Protein AF-A0AAV7U064-F1 (afdb_monomer_lite)

Structure (mmCIF, N/CA/C/O backbone):
data_AF-A0AAV7U064-F1
#
_entry.id   AF-A0AAV7U064-F1
#
loop_
_atom_site.group_PDB
_atom_site.id
_atom_site.type_symbol
_atom_site.label_atom_id
_atom_site.label_alt_id
_atom_site.label_comp_id
_atom_site.label_asym_id
_atom_site.label_entity_id
_atom_site.label_seq_id
_atom_site.pdbx_PDB_ins_code
_atom_site.Cartn_x
_atom_site.Cartn_y
_atom_site.Cartn_z
_atom_site.occupancy
_atom_site.B_iso_or_equiv
_atom_site.auth_seq_id
_atom_site.auth_comp_id
_atom_site.auth_asym_id
_atom_site.auth_atom_id
_atom_site.pdbx_PDB_model_num
ATOM 1 N N . MET A 1 1 ? -5.510 -13.748 -14.766 1.00 49.94 1 MET A N 1
ATOM 2 C CA . MET A 1 1 ? -5.966 -13.335 -16.112 1.00 49.94 1 MET A CA 1
ATOM 3 C C . MET A 1 1 ? -4.791 -12.670 -16.807 1.00 49.94 1 MET A C 1
ATOM 5 O O . MET A 1 1 ? -4.596 -11.471 -16.684 1.00 49.94 1 MET A O 1
ATOM 9 N N . GLU A 1 2 ? -3.959 -13.483 -17.447 1.00 45.84 2 GLU A N 1
ATOM 10 C CA . GLU A 1 2 ? -2.753 -13.054 -18.155 1.00 45.84 2 GLU A CA 1
ATOM 11 C C . GLU A 1 2 ? -3.123 -12.723 -19.604 1.00 45.84 2 GLU A C 1
ATOM 13 O O . GLU A 1 2 ? -3.710 -13.554 -20.299 1.00 45.84 2 GLU A O 1
ATOM 18 N N . ARG A 1 3 ? -2.807 -11.512 -20.074 1.00 52.34 3 ARG A N 1
ATOM 19 C CA . ARG A 1 3 ? -2.877 -11.176 -21.502 1.00 52.34 3 ARG A CA 1
ATOM 20 C C . ARG A 1 3 ? -1.472 -11.050 -22.063 1.00 52.34 3 ARG A C 1
ATOM 22 O O . ARG A 1 3 ? -0.839 -10.004 -22.019 1.00 52.34 3 ARG A O 1
ATOM 29 N N . SER A 1 4 ? -1.033 -12.184 -22.596 1.00 51.31 4 SER A N 1
ATOM 30 C CA . SER A 1 4 ? -0.002 -12.322 -23.614 1.00 51.31 4 SER A CA 1
ATOM 31 C C . SER A 1 4 ? -0.372 -11.481 -24.842 1.00 51.31 4 SER A C 1
ATOM 33 O O . SER A 1 4 ? -1.423 -11.706 -25.443 1.00 51.31 4 SER A O 1
ATOM 35 N N . HIS A 1 5 ? 0.487 -10.539 -25.236 1.00 56.69 5 HIS A N 1
ATOM 36 C CA . HIS A 1 5 ? 0.428 -9.931 -26.563 1.00 56.69 5 HIS A CA 1
ATOM 37 C C . HIS A 1 5 ? 1.688 -10.288 -27.347 1.00 56.69 5 HIS A C 1
ATOM 39 O O . HIS A 1 5 ? 2.813 -9.946 -26.990 1.00 56.69 5 HIS A O 1
ATOM 45 N N . ARG A 1 6 ? 1.439 -11.073 -28.398 1.00 49.59 6 ARG A N 1
ATOM 46 C CA . ARG A 1 6 ? 2.388 -11.597 -29.373 1.00 49.59 6 ARG A CA 1
ATOM 47 C C . ARG A 1 6 ? 2.900 -10.504 -30.307 1.00 49.59 6 ARG A C 1
ATOM 49 O O . ARG A 1 6 ? 2.143 -9.650 -30.754 1.00 49.59 6 ARG A O 1
ATOM 56 N N . PHE A 1 7 ? 4.168 -10.685 -30.661 1.00 47.09 7 PHE A N 1
ATOM 57 C CA . PHE A 1 7 ? 4.832 -10.389 -31.928 1.00 47.09 7 PHE A CA 1
ATOM 58 C C . PHE A 1 7 ? 3.931 -10.119 -33.143 1.00 47.09 7 PHE A C 1
ATOM 60 O O . PHE A 1 7 ? 3.080 -10.935 -33.500 1.00 47.09 7 PHE A O 1
ATOM 67 N N . GLY A 1 8 ? 4.276 -9.054 -33.867 1.00 46.38 8 GLY A N 1
ATOM 68 C CA . GLY A 1 8 ? 3.891 -8.813 -35.254 1.00 46.38 8 GLY A CA 1
ATOM 69 C C . GLY A 1 8 ? 5.051 -8.175 -36.020 1.00 46.38 8 GLY A C 1
ATOM 70 O O . GLY A 1 8 ? 5.058 -6.972 -36.239 1.00 46.38 8 GLY A O 1
ATOM 71 N N . LEU A 1 9 ? 6.054 -8.976 -36.395 1.00 49.47 9 LEU A N 1
ATOM 72 C CA . LEU A 1 9 ? 7.073 -8.587 -37.375 1.00 49.47 9 LEU A CA 1
ATOM 73 C C . LEU A 1 9 ? 6.490 -8.795 -38.777 1.00 49.47 9 LEU A C 1
ATOM 75 O O . LEU A 1 9 ? 6.410 -9.926 -39.256 1.00 49.47 9 LEU A O 1
ATOM 79 N N . THR A 1 10 ? 6.081 -7.719 -39.445 1.00 51.56 10 THR A N 1
ATOM 80 C CA . THR A 1 10 ? 5.705 -7.759 -40.863 1.00 51.56 10 THR A CA 1
ATOM 81 C C . THR A 1 10 ? 6.917 -7.439 -41.727 1.00 51.56 10 THR A C 1
ATOM 83 O O . THR A 1 10 ? 7.379 -6.304 -41.803 1.00 51.56 10 THR A O 1
ATOM 86 N N . LYS A 1 11 ? 7.430 -8.485 -42.375 1.00 51.97 11 LYS A N 1
ATOM 87 C CA . LYS A 1 11 ? 8.475 -8.450 -43.396 1.00 51.97 11 LYS A CA 1
ATOM 88 C C . LYS A 1 11 ? 7.808 -8.141 -44.743 1.00 51.97 11 LYS A C 1
ATOM 90 O O . LYS A 1 11 ? 7.161 -9.007 -45.323 1.00 51.97 11 LYS A O 1
ATOM 95 N N . THR A 1 12 ? 7.952 -6.915 -45.227 1.00 54.72 12 THR A N 1
ATOM 96 C CA . THR A 1 12 ? 7.558 -6.471 -46.577 1.00 54.72 12 THR A CA 1
ATOM 97 C C . THR A 1 12 ? 8.745 -5.720 -47.166 1.00 54.72 12 THR A C 1
ATOM 99 O O . THR A 1 12 ? 9.327 -4.896 -46.478 1.00 54.72 12 THR A O 1
ATOM 102 N N . GLY A 1 13 ? 9.199 -5.895 -48.392 1.00 45.16 13 GLY A N 1
ATOM 103 C CA . GLY A 1 13 ? 8.852 -6.783 -49.480 1.00 45.16 13 GLY A CA 1
ATOM 104 C C . GLY A 1 13 ? 9.959 -6.577 -50.515 1.00 45.16 13 GLY A C 1
ATOM 105 O O . GLY A 1 13 ? 10.503 -5.482 -50.651 1.00 45.16 13 GLY A O 1
ATOM 106 N N . CYS A 1 14 ? 10.344 -7.648 -51.194 1.00 50.28 14 CYS A N 1
ATOM 107 C CA . CYS A 1 14 ? 11.290 -7.602 -52.295 1.00 50.28 14 CYS A CA 1
ATOM 108 C C . CYS A 1 14 ? 10.676 -6.802 -53.451 1.00 50.28 14 CYS A C 1
ATOM 110 O O . CYS A 1 14 ? 9.642 -7.204 -53.984 1.00 50.28 14 CYS A O 1
ATOM 112 N N . HIS A 1 15 ? 11.320 -5.715 -53.871 1.00 45.91 15 HIS A N 1
ATOM 113 C CA . HIS A 1 15 ? 11.077 -5.091 -55.170 1.00 45.91 15 HIS A CA 1
ATOM 114 C C . HIS A 1 15 ? 12.392 -5.039 -55.937 1.00 45.91 15 HIS A C 1
ATOM 116 O O . HIS A 1 15 ? 13.233 -4.169 -55.738 1.00 45.91 15 HIS A O 1
ATOM 122 N N . GLY A 1 16 ? 12.561 -6.053 -56.784 1.00 49.94 16 GLY A N 1
ATOM 123 C CA . GLY A 1 16 ? 13.481 -6.012 -57.903 1.00 49.94 16 GLY A CA 1
ATOM 124 C C . GLY A 1 16 ? 12.815 -5.337 -59.100 1.00 49.94 16 GLY A C 1
ATOM 125 O O . GLY A 1 16 ? 11.632 -5.546 -59.365 1.00 49.94 16 GLY A O 1
ATOM 126 N N . GLY A 1 17 ? 13.611 -4.562 -59.829 1.00 41.72 17 GLY A N 1
ATOM 127 C CA . GLY A 1 17 ? 13.316 -4.089 -61.178 1.00 41.72 17 GLY A CA 1
ATOM 128 C C . GLY A 1 17 ? 14.078 -2.798 -61.505 1.00 41.72 17 GLY A C 1
ATOM 129 O O . GLY A 1 17 ? 14.331 -2.018 -60.591 1.00 41.72 17 GLY A O 1
ATOM 130 N N . PRO A 1 18 ? 14.401 -2.497 -62.777 1.00 49.72 18 PRO A N 1
ATOM 131 C CA . PRO A 1 18 ? 14.593 -3.364 -63.940 1.00 49.72 18 PRO A CA 1
ATOM 132 C C . PRO A 1 18 ? 16.061 -3.357 -64.427 1.00 49.72 18 PRO A C 1
ATOM 134 O O . PRO A 1 18 ? 16.750 -2.339 -64.390 1.00 49.72 18 PRO A O 1
ATOM 137 N N . GLN A 1 19 ? 16.533 -4.492 -64.952 1.00 53.47 19 GLN A N 1
ATOM 138 C CA . GLN A 1 19 ? 17.760 -4.541 -65.753 1.00 53.47 19 GLN A CA 1
ATOM 139 C C . GLN A 1 19 ? 17.524 -3.787 -67.067 1.00 53.47 19 GLN A C 1
ATOM 141 O O . GLN A 1 19 ? 16.648 -4.140 -67.858 1.00 53.47 19 GLN A O 1
ATOM 146 N N . LYS A 1 20 ? 18.290 -2.718 -67.277 1.00 48.50 20 LYS A N 1
ATOM 147 C CA . LYS A 1 20 ? 18.272 -1.917 -68.498 1.00 48.50 20 LYS A CA 1
ATOM 148 C C . LYS A 1 20 ? 19.047 -2.684 -69.574 1.00 48.50 20 LYS A C 1
ATOM 150 O O . LYS A 1 20 ? 20.246 -2.895 -69.432 1.00 48.50 20 LYS A O 1
ATOM 155 N N . ALA A 1 21 ? 18.342 -3.138 -70.605 1.00 53.75 21 ALA A N 1
ATOM 156 C CA . ALA A 1 21 ? 18.918 -3.837 -71.747 1.00 53.75 21 ALA A CA 1
ATOM 157 C C . ALA A 1 21 ? 19.899 -2.930 -72.511 1.00 53.75 21 ALA A C 1
ATOM 159 O O . ALA A 1 21 ? 19.546 -1.812 -72.898 1.00 53.75 21 ALA A O 1
ATOM 160 N N . GLU A 1 22 ? 21.117 -3.425 -72.730 1.00 51.62 22 GLU A N 1
ATOM 161 C CA . GLU A 1 22 ? 22.106 -2.823 -73.624 1.00 51.62 22 GLU A CA 1
ATOM 162 C C . GLU A 1 22 ? 21.655 -2.948 -75.092 1.00 51.62 22 GLU A C 1
ATOM 164 O O . GLU A 1 22 ? 21.193 -4.014 -75.510 1.00 51.62 22 GLU A O 1
ATOM 169 N N . PRO A 1 23 ? 21.778 -1.887 -75.909 1.00 65.69 23 PRO A N 1
ATOM 170 C CA . PRO A 1 23 ? 21.527 -1.973 -77.340 1.00 65.69 23 PRO A CA 1
ATOM 171 C C . PRO A 1 23 ? 22.700 -2.655 -78.076 1.00 65.69 23 PRO A C 1
ATOM 173 O O . PRO A 1 23 ? 23.859 -2.460 -77.709 1.00 65.69 23 PRO A O 1
ATOM 176 N N . PRO A 1 24 ? 22.438 -3.398 -79.168 1.00 56.66 24 PRO A N 1
ATOM 177 C CA . PRO A 1 24 ? 23.485 -4.001 -79.982 1.00 56.66 24 PRO A CA 1
ATOM 178 C C . PRO A 1 24 ? 24.224 -2.917 -80.776 1.00 56.66 24 PRO A C 1
ATOM 180 O O . PRO A 1 24 ? 23.651 -2.265 -81.655 1.00 56.66 24 PRO A O 1
ATOM 183 N N . ILE A 1 25 ? 25.511 -2.727 -80.485 1.00 53.12 25 ILE A N 1
ATOM 184 C CA . ILE A 1 25 ? 26.373 -1.820 -81.245 1.00 53.12 25 ILE A CA 1
ATOM 185 C C . ILE A 1 25 ? 26.692 -2.484 -82.588 1.00 53.12 25 ILE A C 1
ATOM 187 O O . ILE A 1 25 ? 27.464 -3.437 -82.681 1.00 53.12 25 ILE A O 1
ATOM 191 N N . LYS A 1 26 ? 26.041 -1.975 -83.638 1.00 49.78 26 LYS A N 1
ATOM 192 C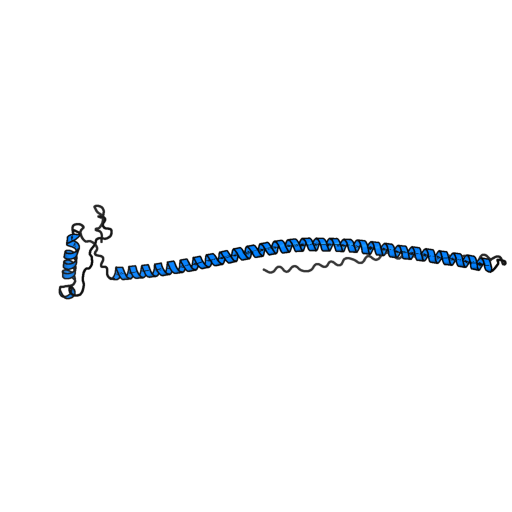 CA . LYS A 1 26 ? 26.310 -2.304 -85.040 1.00 49.78 26 LYS A CA 1
ATOM 193 C C . LYS A 1 26 ? 27.761 -1.974 -85.395 1.00 49.78 26 LYS A C 1
ATOM 195 O O . LYS A 1 26 ? 28.283 -0.932 -85.002 1.00 49.78 26 LYS A O 1
ATOM 200 N N . GLY A 1 27 ? 28.366 -2.872 -86.172 1.00 52.84 27 GLY A N 1
ATOM 201 C CA . GLY A 1 27 ? 29.723 -2.764 -86.691 1.00 52.84 27 GLY A CA 1
ATOM 202 C C . GLY A 1 27 ? 29.994 -1.417 -87.355 1.00 52.84 27 GLY A C 1
ATOM 203 O O . GLY A 1 27 ? 29.218 -0.942 -88.184 1.00 52.84 27 GLY A O 1
ATOM 204 N N . ARG A 1 28 ? 31.109 -0.810 -86.953 1.00 46.12 28 ARG A N 1
ATOM 205 C CA . ARG A 1 28 ? 31.646 0.416 -87.528 1.00 46.12 28 ARG A CA 1
ATOM 206 C C . ARG A 1 28 ? 32.675 0.009 -88.573 1.00 46.12 28 ARG A C 1
ATOM 208 O O . ARG A 1 28 ? 33.671 -0.632 -88.252 1.00 46.12 28 ARG A O 1
ATOM 215 N N . GLU A 1 29 ? 32.374 0.336 -89.818 1.00 43.66 29 GLU A N 1
ATOM 216 C CA . GLU A 1 29 ? 33.236 0.109 -90.970 1.00 43.66 29 GLU A CA 1
ATOM 217 C C . GLU A 1 29 ? 34.584 0.820 -90.777 1.00 43.66 29 GLU A C 1
ATOM 219 O O . GLU A 1 29 ? 34.650 1.971 -90.334 1.00 43.66 29 GLU A O 1
ATOM 224 N N . HIS A 1 30 ? 35.667 0.106 -91.088 1.00 44.50 30 HIS A N 1
ATOM 225 C CA . HIS A 1 30 ? 37.029 0.622 -91.080 1.00 44.50 30 HIS A CA 1
ATOM 226 C C . HIS A 1 30 ? 37.203 1.639 -92.215 1.00 44.50 30 HIS A C 1
ATOM 228 O O . HIS A 1 30 ? 37.426 1.270 -93.366 1.00 44.50 30 HIS A O 1
ATOM 234 N N . ALA A 1 31 ? 37.124 2.927 -91.884 1.00 45.69 31 ALA A N 1
ATOM 235 C CA . ALA A 1 31 ? 37.659 3.985 -92.730 1.00 45.69 31 ALA A CA 1
ATOM 236 C C . ALA A 1 31 ? 39.191 3.991 -92.600 1.00 45.69 31 ALA A C 1
ATOM 238 O O . ALA A 1 31 ? 39.731 4.062 -91.494 1.00 45.69 31 ALA A O 1
ATOM 239 N N . ALA A 1 32 ? 39.873 3.873 -93.738 1.00 48.69 32 ALA A N 1
ATOM 240 C CA . ALA A 1 32 ? 41.324 3.897 -93.849 1.00 48.69 32 ALA A CA 1
ATOM 241 C C . ALA A 1 32 ? 41.913 5.189 -93.254 1.00 48.69 32 ALA A C 1
ATOM 243 O O . ALA A 1 32 ? 41.483 6.295 -93.587 1.00 48.69 32 ALA A O 1
ATOM 244 N N . LEU A 1 33 ? 42.900 5.024 -92.370 1.00 46.25 33 LEU A N 1
ATOM 245 C CA . LEU A 1 33 ? 43.703 6.105 -91.806 1.00 46.25 33 LEU A CA 1
ATOM 246 C C . LEU A 1 33 ? 44.693 6.635 -92.860 1.00 46.25 33 LEU A C 1
ATOM 248 O O . LEU A 1 33 ? 45.343 5.826 -93.523 1.00 46.25 33 LEU A O 1
ATOM 252 N N . PRO A 1 34 ? 44.863 7.961 -92.992 1.00 48.66 34 PRO A N 1
ATOM 253 C CA . PRO A 1 34 ? 45.949 8.530 -93.775 1.00 48.66 34 PRO A CA 1
ATOM 254 C C . PRO A 1 34 ? 47.284 8.303 -93.051 1.00 48.66 34 PRO A C 1
ATOM 256 O O . PRO A 1 34 ? 47.472 8.718 -91.906 1.00 48.66 34 PRO A O 1
ATOM 259 N N . GLU A 1 35 ? 48.211 7.626 -93.725 1.00 53.00 35 GLU A N 1
ATOM 260 C CA . GLU A 1 35 ? 49.599 7.484 -93.292 1.00 53.00 35 GLU A CA 1
ATOM 261 C C . GLU A 1 35 ? 50.286 8.856 -93.311 1.00 53.00 35 GLU A C 1
ATOM 263 O O . GLU A 1 35 ? 50.366 9.504 -94.355 1.00 53.00 35 GLU A O 1
ATOM 268 N N . GLY A 1 36 ? 50.784 9.300 -92.152 1.00 57.78 36 GLY A N 1
ATOM 269 C CA . GLY A 1 36 ? 51.661 10.472 -92.069 1.00 57.78 36 GLY A CA 1
ATOM 270 C C . GLY A 1 36 ? 51.385 11.459 -90.936 1.00 57.78 36 GLY A C 1
ATOM 271 O O . GLY A 1 36 ? 51.512 12.660 -91.160 1.00 57.78 36 GLY A O 1
ATOM 272 N N . LEU A 1 37 ? 51.031 11.001 -89.729 1.00 52.88 37 LEU A N 1
ATOM 273 C CA . LEU A 1 37 ? 51.009 11.872 -88.547 1.00 52.88 37 LEU A CA 1
ATOM 274 C C . LEU A 1 37 ? 52.093 11.482 -87.538 1.00 52.88 37 LEU A C 1
ATOM 276 O O . LEU A 1 37 ? 52.240 10.328 -87.141 1.00 52.88 37 LEU A O 1
ATOM 280 N N . ASP A 1 38 ? 52.853 12.506 -87.168 1.00 58.84 38 ASP A N 1
ATOM 281 C CA . ASP A 1 38 ? 53.996 12.531 -86.264 1.00 58.84 38 ASP A CA 1
ATOM 282 C C . ASP A 1 38 ? 53.671 11.836 -84.924 1.00 58.84 38 ASP A C 1
ATOM 284 O O . ASP A 1 38 ? 52.761 12.247 -84.198 1.00 58.84 38 ASP A O 1
ATOM 288 N N . GLN A 1 39 ? 54.404 10.769 -84.579 1.00 56.53 39 GLN A N 1
ATOM 289 C CA . GLN A 1 39 ? 54.154 9.904 -83.406 1.00 56.53 39 GLN A CA 1
ATOM 290 C C . GLN A 1 39 ? 54.127 10.678 -82.072 1.00 56.53 39 GLN A C 1
ATOM 292 O O . GLN A 1 39 ? 53.541 10.225 -81.087 1.00 56.53 39 GLN A O 1
ATOM 297 N N . ARG A 1 40 ? 54.705 11.884 -82.046 1.00 55.41 40 ARG A N 1
ATOM 298 C CA . ARG A 1 40 ? 54.666 12.817 -80.913 1.00 55.41 40 ARG A CA 1
ATOM 299 C C . ARG A 1 40 ? 53.283 13.427 -80.652 1.00 55.41 40 ARG A C 1
ATOM 301 O O . ARG A 1 40 ? 52.931 13.625 -79.493 1.00 55.41 40 ARG A O 1
ATOM 308 N N . ALA A 1 41 ? 52.495 13.700 -81.692 1.00 57.81 41 ALA A N 1
ATOM 309 C CA . ALA A 1 41 ? 51.157 14.284 -81.553 1.00 57.81 41 ALA A CA 1
ATOM 310 C C . ALA A 1 41 ? 50.139 13.267 -81.006 1.00 57.81 41 ALA A C 1
ATOM 312 O O . ALA A 1 41 ? 49.262 13.622 -80.222 1.00 57.81 41 ALA A O 1
ATOM 313 N N . VAL A 1 42 ? 50.301 11.986 -81.354 1.00 59.53 42 VAL A N 1
ATOM 314 C CA . VAL A 1 42 ? 49.463 10.885 -80.846 1.00 59.53 42 VAL A CA 1
ATOM 315 C C . VAL A 1 42 ? 49.714 10.635 -79.355 1.00 59.53 42 VAL A C 1
ATOM 317 O O . VAL A 1 42 ? 48.766 10.416 -78.607 1.00 59.53 42 VAL A O 1
ATOM 320 N N . ALA A 1 43 ? 50.968 10.729 -78.899 1.00 61.00 43 ALA A N 1
ATOM 321 C CA . ALA A 1 43 ? 51.310 10.589 -77.482 1.00 61.00 43 ALA A CA 1
ATOM 322 C C . ALA A 1 43 ? 50.766 11.745 -76.617 1.00 61.00 43 ALA A C 1
ATOM 324 O O . ALA A 1 43 ? 50.303 11.501 -75.505 1.00 61.00 43 ALA A O 1
ATOM 325 N N . LEU A 1 44 ? 50.775 12.982 -77.132 1.00 60.47 44 LEU A N 1
ATOM 326 C CA . LEU A 1 44 ? 50.177 14.148 -76.463 1.00 60.47 44 LEU A CA 1
ATOM 327 C C . LEU A 1 44 ? 48.650 14.021 -76.346 1.00 60.47 44 LEU A C 1
ATOM 329 O O . LEU A 1 44 ? 48.115 14.151 -75.250 1.00 60.47 44 LEU A O 1
ATOM 333 N N . LEU A 1 45 ? 47.961 13.663 -77.436 1.00 61.03 45 LEU A N 1
ATOM 334 C CA . LEU A 1 45 ? 46.508 13.450 -77.421 1.00 61.03 45 LEU A CA 1
ATOM 335 C C . LEU A 1 45 ? 46.090 12.273 -76.522 1.00 61.03 45 LEU A C 1
ATOM 337 O O . LEU A 1 45 ? 45.077 12.357 -75.835 1.00 61.03 45 LEU A O 1
ATOM 341 N N . ALA A 1 46 ? 46.876 11.191 -76.475 1.00 63.06 46 ALA A N 1
ATOM 342 C CA . ALA A 1 46 ? 46.628 10.074 -75.561 1.00 63.06 46 ALA A CA 1
ATOM 343 C C . ALA A 1 46 ? 46.813 10.469 -74.082 1.00 63.06 46 ALA A C 1
ATOM 345 O O . ALA A 1 46 ? 46.057 10.004 -73.229 1.00 63.06 46 ALA A O 1
ATOM 346 N N . GLY A 1 47 ? 47.778 11.348 -73.782 1.00 64.94 47 GLY A N 1
ATOM 347 C CA . GLY A 1 47 ? 47.969 11.932 -72.452 1.00 64.94 47 GLY A CA 1
ATOM 348 C C . GLY A 1 47 ? 46.782 12.794 -72.012 1.00 64.94 47 GLY A C 1
ATOM 349 O O . GLY A 1 47 ? 46.265 12.599 -70.914 1.00 64.94 47 GLY A O 1
ATOM 350 N N . ASP A 1 48 ? 46.284 13.669 -72.888 1.00 66.12 48 ASP A N 1
ATOM 351 C CA . ASP A 1 48 ? 45.123 14.528 -72.606 1.00 66.12 48 ASP A CA 1
ATOM 352 C C . ASP A 1 48 ? 43.822 13.715 -72.433 1.00 66.12 48 ASP A C 1
ATOM 354 O O . ASP A 1 48 ? 42.990 14.011 -71.567 1.00 66.12 48 ASP A O 1
ATOM 358 N N . CYS A 1 49 ? 43.656 12.628 -73.196 1.00 67.38 49 CYS A N 1
ATOM 359 C CA . CYS A 1 49 ? 42.553 11.680 -73.011 1.00 67.38 49 CYS A CA 1
ATOM 360 C C . CYS A 1 49 ? 42.634 10.916 -71.676 1.00 67.38 49 CYS A C 1
ATOM 362 O O . CYS A 1 49 ? 41.605 10.664 -71.052 1.00 67.38 49 CYS A O 1
ATOM 364 N N . ALA A 1 50 ? 43.834 10.561 -71.205 1.00 71.12 50 ALA A N 1
ATOM 365 C CA . ALA A 1 50 ? 44.003 9.893 -69.913 1.00 71.12 50 ALA A CA 1
ATOM 366 C C . ALA A 1 50 ? 43.732 10.843 -68.733 1.00 71.12 50 ALA A C 1
ATOM 368 O O . ALA A 1 50 ? 43.071 10.459 -67.771 1.00 71.12 50 ALA A O 1
ATOM 369 N N . VAL A 1 51 ? 44.185 12.098 -68.822 1.00 78.75 51 VAL A N 1
ATOM 370 C CA . VAL A 1 51 ? 43.939 13.126 -67.794 1.00 78.75 51 VAL A CA 1
ATOM 371 C C . VAL A 1 51 ? 42.444 13.434 -67.660 1.00 78.75 51 VAL A C 1
ATOM 373 O O . VAL A 1 51 ? 41.938 13.549 -66.546 1.00 78.75 51 VAL A O 1
ATOM 376 N N . THR A 1 52 ? 41.715 13.513 -68.775 1.00 80.31 52 THR A N 1
ATOM 377 C CA . THR A 1 52 ? 40.261 13.760 -68.766 1.00 80.31 52 THR A CA 1
ATOM 378 C C . THR A 1 52 ? 39.447 12.570 -68.251 1.00 80.31 52 THR A C 1
ATOM 380 O O . THR A 1 52 ? 38.450 12.782 -67.563 1.00 80.31 52 THR A O 1
ATOM 383 N N . ALA A 1 53 ? 39.874 11.331 -68.520 1.00 80.88 53 ALA A N 1
ATOM 384 C CA . ALA A 1 53 ? 39.253 10.137 -67.942 1.00 80.88 53 ALA A CA 1
ATOM 385 C C . ALA A 1 53 ? 39.429 10.084 -66.414 1.00 80.88 53 ALA A C 1
ATOM 387 O O . ALA A 1 53 ? 38.458 9.888 -65.688 1.00 80.88 53 ALA A O 1
ATOM 388 N N . VAL A 1 54 ? 40.641 10.359 -65.918 1.00 87.81 54 VAL A N 1
ATOM 389 C CA . VAL A 1 54 ? 40.921 10.413 -64.473 1.00 87.81 54 VAL A CA 1
ATOM 390 C C . VAL A 1 54 ? 40.145 11.543 -63.783 1.00 87.81 54 VAL A C 1
ATOM 392 O O . VAL A 1 54 ? 39.641 11.347 -62.681 1.00 87.81 54 VAL A O 1
ATOM 395 N N . ASP A 1 55 ? 39.999 12.711 -64.418 1.00 90.69 55 ASP A N 1
ATOM 396 C CA . ASP A 1 55 ? 39.178 13.818 -63.896 1.00 90.69 55 ASP A CA 1
ATOM 397 C C . ASP A 1 55 ? 37.686 13.443 -63.791 1.00 90.69 55 ASP A C 1
ATOM 399 O O . ASP A 1 55 ? 37.018 13.796 -62.815 1.00 90.69 55 ASP A O 1
ATOM 403 N N . LEU A 1 56 ? 37.157 12.687 -64.760 1.00 90.25 56 LEU A N 1
ATOM 404 C CA . LEU A 1 56 ? 35.776 12.201 -64.727 1.00 90.25 56 LEU A CA 1
ATOM 405 C C . LEU A 1 56 ? 35.559 11.160 -63.616 1.00 90.25 56 LEU A C 1
ATOM 407 O O . LEU A 1 56 ? 34.563 11.240 -62.890 1.00 90.25 56 LEU A O 1
ATOM 411 N N . ASP A 1 57 ? 36.497 10.229 -63.447 1.00 92.69 57 ASP A N 1
ATOM 412 C CA . ASP A 1 57 ? 36.452 9.222 -62.382 1.00 92.69 57 ASP A CA 1
ATOM 413 C C . ASP A 1 57 ? 36.563 9.876 -60.996 1.00 92.69 57 ASP A C 1
ATOM 415 O O . ASP A 1 57 ? 35.801 9.541 -60.089 1.00 92.69 57 ASP A O 1
ATOM 419 N N . LEU A 1 58 ? 37.435 10.881 -60.840 1.00 94.75 58 LEU A N 1
ATOM 420 C CA . LEU A 1 58 ? 37.549 11.670 -59.609 1.00 94.75 58 LEU A CA 1
ATOM 421 C C . LEU A 1 58 ? 36.253 12.414 -59.281 1.00 94.75 58 LEU A C 1
ATOM 423 O O . LEU A 1 58 ? 35.820 12.396 -58.131 1.00 94.75 58 LEU A O 1
ATOM 427 N N . LYS A 1 59 ? 35.608 13.046 -60.268 1.00 94.00 59 LYS A N 1
ATOM 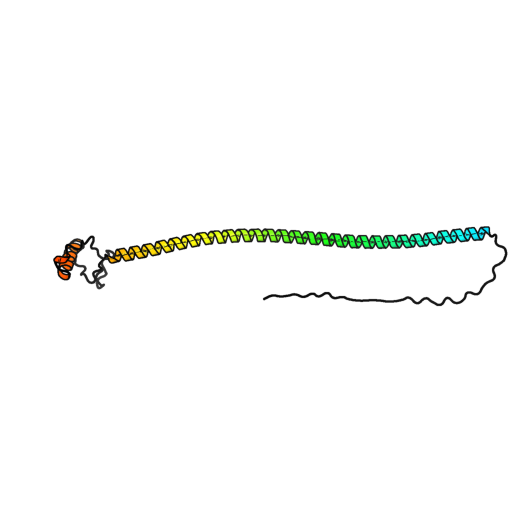428 C CA . LYS A 1 59 ? 34.309 13.715 -60.073 1.00 94.00 59 LYS A CA 1
ATOM 429 C C . LYS A 1 59 ? 33.214 12.736 -59.671 1.00 94.00 59 LYS A C 1
ATOM 431 O O . LYS A 1 59 ? 32.400 13.064 -58.810 1.00 94.00 59 LYS A O 1
ATOM 436 N N . THR A 1 60 ? 33.205 11.551 -60.274 1.00 94.88 60 THR A N 1
ATOM 437 C CA . THR A 1 60 ? 32.239 10.493 -59.954 1.00 94.88 60 THR A CA 1
ATOM 438 C C . THR A 1 60 ? 32.439 10.008 -58.522 1.00 94.88 60 THR A C 1
ATOM 440 O O . THR A 1 60 ? 31.496 10.041 -57.733 1.00 94.88 60 THR A O 1
ATOM 443 N N . LEU A 1 61 ? 33.680 9.682 -58.148 1.00 95.50 61 LEU A N 1
ATOM 444 C CA . LEU A 1 61 ? 34.032 9.267 -56.792 1.00 95.50 61 LEU A CA 1
ATOM 445 C C . LEU A 1 61 ? 33.700 10.353 -55.761 1.00 95.50 61 LEU A C 1
ATOM 447 O O . LEU A 1 61 ? 33.153 10.062 -54.701 1.00 95.50 61 LEU A O 1
ATOM 451 N N . LEU A 1 62 ? 33.989 11.619 -56.070 1.00 95.69 62 LEU A N 1
ATOM 452 C CA . LEU A 1 62 ? 33.685 12.738 -55.180 1.00 95.69 62 LEU A CA 1
ATOM 453 C C . LEU A 1 62 ? 32.170 12.919 -55.011 1.00 95.69 62 LEU A C 1
ATOM 455 O O . LEU A 1 62 ? 31.707 13.162 -53.900 1.00 95.69 62 LEU A O 1
ATOM 459 N N . GLY A 1 63 ? 31.392 12.716 -56.078 1.00 95.94 63 GLY A N 1
ATOM 460 C CA . GLY A 1 63 ? 29.931 12.679 -56.018 1.00 95.94 63 GLY A CA 1
ATOM 461 C C . GLY A 1 63 ? 29.396 11.551 -55.129 1.00 95.94 63 GLY A C 1
ATOM 462 O O . GLY A 1 63 ? 28.519 11.789 -54.300 1.00 95.94 63 GLY A O 1
ATOM 463 N N . GLU A 1 64 ? 29.945 10.341 -55.244 1.00 96.31 64 GLU A N 1
ATOM 464 C CA . GLU A 1 64 ? 29.578 9.197 -54.396 1.00 96.31 64 GLU A CA 1
ATOM 465 C C . GLU A 1 64 ? 29.918 9.431 -52.919 1.00 96.31 64 GLU A C 1
ATOM 467 O O . GLU A 1 64 ? 29.101 9.140 -52.039 1.00 96.31 64 GLU A O 1
ATOM 472 N N . VAL A 1 65 ? 31.089 10.012 -52.638 1.00 97.25 65 VAL A N 1
ATOM 473 C CA . VAL A 1 65 ? 31.493 10.398 -51.280 1.00 97.25 65 VAL A CA 1
ATOM 474 C C . VAL A 1 65 ? 30.553 11.466 -50.722 1.00 97.25 65 VAL A C 1
ATOM 476 O O . VAL A 1 65 ? 30.073 11.312 -49.602 1.00 97.25 65 VAL A O 1
ATOM 479 N N . CYS A 1 66 ? 30.223 12.510 -51.489 1.00 96.38 66 CYS A N 1
ATOM 480 C CA . CYS A 1 66 ? 29.269 13.538 -51.064 1.00 96.38 66 CYS A CA 1
ATOM 481 C C . CYS A 1 66 ? 27.881 12.955 -50.763 1.00 96.38 66 CYS A C 1
ATOM 483 O O . CYS A 1 66 ? 27.296 13.284 -49.733 1.00 96.38 66 CYS A O 1
ATOM 485 N N . ASN A 1 67 ? 27.372 12.061 -51.614 1.00 96.50 67 ASN A N 1
ATOM 486 C CA . ASN A 1 67 ? 26.086 11.400 -51.384 1.00 96.50 67 ASN A CA 1
ATOM 487 C C . ASN A 1 67 ? 26.115 10.529 -50.122 1.00 96.50 67 ASN A C 1
ATOM 489 O O . ASN A 1 67 ? 25.181 10.570 -49.324 1.00 96.50 67 ASN A O 1
ATOM 493 N N . SER A 1 68 ? 27.206 9.791 -49.911 1.00 97.06 68 SER A N 1
ATOM 494 C CA . SER A 1 68 ? 27.390 8.967 -48.713 1.00 97.06 68 SER A CA 1
ATOM 495 C C . SER A 1 68 ? 27.461 9.820 -47.445 1.00 97.06 68 SER A C 1
ATOM 497 O O . SER A 1 68 ? 26.873 9.461 -46.429 1.00 97.06 68 SER A O 1
ATOM 499 N N . LEU A 1 69 ? 28.142 10.970 -47.500 1.00 97.00 69 LEU A N 1
ATOM 500 C CA . LEU A 1 69 ? 28.202 11.915 -46.384 1.00 97.00 69 LEU A CA 1
ATOM 501 C C . LEU A 1 69 ? 26.821 12.493 -46.057 1.00 97.00 69 LEU A C 1
ATOM 503 O O . LEU A 1 69 ? 26.462 12.527 -44.887 1.00 97.00 69 LEU A O 1
ATOM 507 N N . LEU A 1 70 ? 26.027 12.870 -47.064 1.00 97.00 70 LEU A N 1
ATOM 508 C CA . LEU A 1 70 ? 24.649 13.336 -46.857 1.00 97.00 70 LEU A CA 1
ATOM 509 C C . LEU A 1 70 ? 23.756 12.252 -46.234 1.00 97.00 70 LEU A C 1
ATOM 511 O O . LEU A 1 70 ? 22.921 12.548 -45.380 1.00 97.00 70 LEU A O 1
ATOM 515 N N . GLU A 1 71 ? 23.930 10.989 -46.629 1.00 97.00 71 GLU A N 1
ATOM 516 C CA . GLU A 1 71 ? 23.194 9.875 -46.026 1.00 97.00 71 GLU A CA 1
ATOM 517 C C . GLU A 1 71 ? 23.601 9.648 -44.561 1.00 97.00 71 GLU A C 1
ATOM 519 O O . GLU A 1 71 ? 22.743 9.404 -43.710 1.00 97.00 71 GLU A O 1
ATOM 524 N N . ILE A 1 72 ? 24.899 9.739 -44.252 1.00 97.81 72 ILE A N 1
ATOM 525 C CA . ILE A 1 72 ? 25.410 9.643 -42.878 1.00 97.81 72 ILE A CA 1
ATOM 526 C C . ILE A 1 72 ? 24.865 10.787 -42.020 1.00 97.81 72 ILE A C 1
ATOM 528 O O . ILE A 1 72 ? 24.429 10.536 -40.897 1.00 97.81 72 ILE A O 1
ATOM 532 N N . ASP A 1 73 ? 24.850 12.011 -42.543 1.00 97.38 73 ASP A N 1
ATOM 533 C CA . ASP A 1 73 ? 24.342 13.200 -41.853 1.00 97.38 73 ASP A CA 1
ATOM 534 C C . ASP A 1 73 ? 22.855 13.031 -41.502 1.00 97.38 73 ASP A C 1
ATOM 536 O O . ASP A 1 73 ? 22.473 13.060 -40.334 1.00 97.38 73 ASP A O 1
ATOM 540 N N . SER A 1 74 ? 22.031 12.649 -42.486 1.00 97.31 74 SER A N 1
ATOM 541 C CA . SER A 1 74 ? 20.600 12.386 -42.278 1.00 97.31 74 SER A CA 1
ATOM 542 C C . SER A 1 74 ? 20.325 11.271 -41.257 1.00 97.31 74 SER A C 1
ATOM 544 O O . SER A 1 74 ? 19.397 11.362 -40.442 1.00 97.31 74 SER A O 1
ATOM 546 N N . LYS A 1 75 ? 21.132 10.202 -41.265 1.00 97.75 75 LYS A N 1
ATOM 547 C CA . LYS A 1 75 ? 21.038 9.138 -40.253 1.00 97.75 75 LYS A CA 1
ATOM 548 C C . LYS A 1 75 ? 21.444 9.640 -38.872 1.00 97.75 75 LYS A C 1
ATOM 550 O O . LYS A 1 75 ? 20.805 9.264 -37.893 1.00 97.75 75 LYS A O 1
ATOM 555 N N . THR A 1 76 ? 22.470 10.481 -38.794 1.00 98.00 76 THR A N 1
ATOM 556 C CA . THR A 1 76 ? 22.950 11.065 -37.538 1.00 98.00 76 THR A CA 1
ATOM 557 C C . THR A 1 76 ? 21.881 11.962 -36.923 1.00 98.00 76 THR A C 1
ATOM 559 O O . THR A 1 76 ? 21.547 11.773 -35.756 1.00 98.00 76 THR A O 1
ATOM 562 N N . ASP A 1 77 ? 21.242 12.824 -37.714 1.00 97.69 77 ASP A N 1
ATOM 563 C CA . ASP A 1 77 ? 20.109 13.643 -37.265 1.00 97.69 77 ASP A CA 1
ATOM 564 C C . ASP A 1 77 ? 18.949 12.788 -36.749 1.00 97.69 77 ASP A C 1
ATOM 566 O O . ASP A 1 77 ? 18.331 13.086 -35.725 1.00 97.69 77 ASP A O 1
ATOM 570 N N . THR A 1 78 ? 18.647 11.685 -37.436 1.00 97.81 78 THR A N 1
ATOM 571 C CA . THR A 1 78 ? 17.596 10.759 -36.997 1.00 97.81 78 THR A CA 1
ATOM 572 C C . THR A 1 78 ? 17.939 10.138 -35.641 1.00 97.81 78 THR A C 1
ATOM 574 O O . THR A 1 78 ? 17.073 10.047 -34.772 1.00 97.81 78 THR A O 1
ATOM 577 N N . ILE A 1 79 ? 19.199 9.739 -35.444 1.00 98.19 79 ILE A N 1
ATOM 578 C CA . ILE A 1 79 ? 19.682 9.178 -34.177 1.00 98.19 79 ILE A CA 1
ATOM 579 C C . ILE A 1 79 ? 19.599 10.221 -33.059 1.00 98.19 79 ILE A C 1
ATOM 581 O O . ILE A 1 79 ? 19.117 9.893 -31.979 1.00 98.19 79 ILE A O 1
ATOM 585 N N . ILE A 1 80 ? 20.010 11.467 -33.311 1.00 98.25 80 ILE A N 1
ATOM 586 C CA . ILE A 1 80 ? 19.941 12.556 -32.323 1.00 98.25 80 ILE A CA 1
ATOM 587 C C . ILE A 1 80 ? 18.493 12.769 -31.870 1.00 98.25 80 ILE A C 1
ATOM 589 O O . ILE A 1 80 ? 18.208 12.694 -30.679 1.00 98.25 80 ILE A O 1
ATOM 593 N N . ASN A 1 81 ? 17.557 12.899 -32.813 1.00 97.75 81 ASN A N 1
ATOM 594 C CA . ASN A 1 81 ? 16.138 13.077 -32.490 1.00 97.75 81 ASN A CA 1
ATOM 595 C C . ASN A 1 81 ? 15.559 11.900 -31.681 1.00 97.75 81 ASN A C 1
ATOM 597 O O . ASN A 1 81 ? 14.716 12.087 -30.803 1.00 97.75 81 ASN A O 1
ATOM 601 N N . GLN A 1 82 ? 15.991 10.669 -31.974 1.00 97.94 82 GLN A N 1
ATOM 602 C CA . GLN A 1 82 ? 15.580 9.491 -31.206 1.00 97.94 82 GLN A CA 1
ATOM 603 C C . GLN A 1 82 ? 16.150 9.503 -29.786 1.00 97.94 82 GLN A C 1
ATOM 605 O O . GLN A 1 82 ? 15.435 9.143 -28.852 1.00 97.94 82 GLN A O 1
ATOM 610 N N . LEU A 1 83 ? 17.407 9.919 -29.616 1.00 98.19 83 LEU A N 1
ATOM 611 C CA . LEU A 1 83 ? 18.042 10.042 -28.305 1.00 98.19 83 LEU A CA 1
ATOM 612 C C . LEU A 1 83 ? 17.367 11.120 -27.454 1.00 98.19 83 LEU A C 1
ATOM 614 O O . LEU A 1 83 ? 17.073 10.854 -26.290 1.00 98.19 83 LEU A O 1
ATOM 618 N N . ASP A 1 84 ? 17.040 12.270 -28.040 1.00 98.06 84 ASP A N 1
ATOM 619 C CA . ASP A 1 84 ? 16.304 13.336 -27.351 1.00 98.06 84 ASP A CA 1
ATOM 620 C C . ASP A 1 84 ? 14.926 12.841 -26.892 1.00 98.06 84 ASP A C 1
ATOM 622 O O . ASP A 1 84 ? 14.549 12.994 -25.730 1.00 98.06 84 ASP A O 1
ATOM 626 N N . HIS A 1 85 ? 14.199 12.135 -27.766 1.00 97.44 85 HIS A N 1
ATOM 627 C CA . HIS A 1 85 ? 12.914 11.541 -27.402 1.00 97.44 85 HIS A CA 1
ATOM 628 C C . HIS A 1 85 ? 13.033 10.492 -26.286 1.00 97.44 85 HIS A C 1
ATOM 630 O O . HIS A 1 85 ? 12.158 10.397 -25.420 1.00 97.44 85 HIS A O 1
ATOM 636 N N . MET A 1 86 ? 14.102 9.689 -26.295 1.00 98.38 86 MET A N 1
ATOM 637 C CA . MET A 1 86 ? 14.386 8.748 -25.213 1.00 98.38 86 MET A CA 1
ATOM 638 C C . MET A 1 86 ? 14.681 9.476 -23.898 1.00 98.38 86 MET A C 1
ATOM 640 O O . MET A 1 86 ? 14.175 9.037 -22.866 1.00 98.38 86 MET A O 1
ATOM 644 N N . GLY A 1 87 ? 15.425 1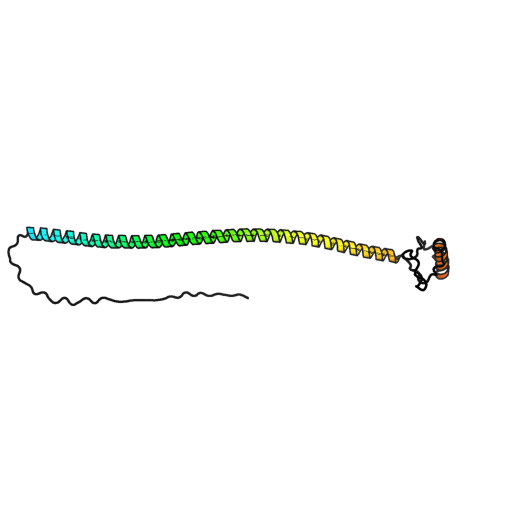0.585 -23.936 1.00 98.31 87 GLY A N 1
ATOM 645 C CA . GLY A 1 87 ? 15.669 11.452 -22.780 1.00 98.31 87 GLY A CA 1
ATOM 646 C C . GLY A 1 87 ? 14.366 11.959 -22.163 1.00 98.31 87 GLY A C 1
ATOM 647 O O . GLY A 1 87 ? 14.088 11.679 -21.000 1.00 98.31 87 GLY A O 1
ATOM 648 N N . ASP A 1 88 ? 13.491 12.556 -22.976 1.00 97.94 88 ASP A N 1
ATOM 649 C CA . ASP A 1 88 ? 12.170 13.028 -22.533 1.00 97.94 88 ASP A CA 1
ATOM 650 C C . ASP A 1 88 ? 11.315 11.915 -21.901 1.00 97.94 88 ASP A C 1
ATOM 652 O O . ASP A 1 88 ? 10.510 12.150 -20.993 1.00 97.94 88 ASP A O 1
ATOM 656 N N . CYS A 1 89 ? 11.415 10.691 -22.427 1.00 97.56 89 CYS A N 1
ATOM 657 C CA . CYS A 1 89 ? 10.683 9.548 -21.889 1.00 97.56 89 CYS A CA 1
ATOM 658 C C . CYS A 1 89 ? 11.249 9.085 -20.545 1.00 97.56 89 CYS A C 1
ATOM 660 O O . CYS A 1 89 ? 10.466 8.730 -19.660 1.00 97.56 89 CYS A O 1
ATOM 662 N N . LEU A 1 90 ? 12.575 9.097 -20.388 1.00 98.31 90 LEU A N 1
ATOM 663 C CA . LEU A 1 90 ? 13.238 8.769 -19.128 1.00 98.31 90 LEU A CA 1
ATOM 664 C C . LEU A 1 90 ? 12.877 9.785 -18.045 1.00 98.31 90 LEU A C 1
ATOM 666 O O . LEU A 1 90 ? 12.400 9.372 -16.993 1.00 98.31 90 LEU A O 1
ATOM 670 N N . ASP A 1 91 ? 12.932 11.083 -18.341 1.00 97.75 91 ASP A N 1
ATOM 671 C CA . ASP A 1 91 ? 12.555 12.133 -17.386 1.00 97.75 91 ASP A CA 1
ATOM 672 C C . ASP A 1 91 ? 11.102 11.978 -16.903 1.00 97.75 91 ASP A C 1
ATOM 674 O O . ASP A 1 91 ? 10.788 12.108 -15.716 1.00 97.75 91 ASP A O 1
ATOM 678 N N . LYS A 1 92 ? 10.182 11.628 -17.814 1.00 97.56 92 LYS A N 1
ATOM 679 C CA . LYS A 1 92 ? 8.784 11.333 -17.457 1.00 97.56 92 LYS A CA 1
ATOM 680 C C . LYS A 1 92 ? 8.654 10.085 -16.592 1.00 97.56 92 LYS A C 1
ATOM 682 O O . LYS A 1 92 ? 7.765 10.031 -15.739 1.00 97.56 92 LYS A O 1
ATOM 687 N N . HIS A 1 93 ? 9.460 9.057 -16.842 1.00 98.00 93 HIS A N 1
ATOM 688 C CA . HIS A 1 93 ? 9.459 7.845 -16.030 1.00 98.00 93 HIS A CA 1
ATOM 689 C C . HIS A 1 93 ? 10.011 8.117 -14.633 1.00 98.00 93 HIS A C 1
ATOM 691 O O . HIS A 1 93 ? 9.357 7.726 -13.670 1.00 98.00 93 HIS A O 1
ATOM 697 N N . ASP A 1 94 ? 11.111 8.854 -14.519 1.00 98.06 94 ASP A N 1
ATOM 698 C CA . ASP A 1 94 ? 11.713 9.227 -13.239 1.00 98.06 94 ASP A CA 1
ATOM 699 C C . ASP A 1 94 ? 10.755 10.081 -12.405 1.00 98.06 94 ASP A C 1
ATOM 701 O O . ASP A 1 94 ? 10.524 9.796 -11.230 1.00 98.06 94 ASP A O 1
ATOM 705 N N . TYR A 1 95 ? 10.080 11.052 -13.031 1.00 97.25 95 TYR A N 1
ATOM 706 C CA . TYR A 1 95 ? 9.038 11.832 -12.363 1.00 97.25 95 TYR A CA 1
ATOM 707 C C . TYR A 1 95 ? 7.904 10.950 -11.821 1.00 97.25 95 TYR A C 1
ATOM 709 O O . TYR A 1 95 ? 7.458 11.110 -10.683 1.00 97.25 95 TYR A O 1
ATOM 717 N N . ARG A 1 96 ? 7.421 9.998 -12.629 1.00 97.81 96 ARG A N 1
ATOM 718 C CA . ARG A 1 96 ? 6.354 9.074 -12.216 1.00 97.81 96 ARG A CA 1
ATOM 719 C C . ARG A 1 96 ? 6.808 8.130 -11.108 1.00 97.81 96 ARG A C 1
ATOM 721 O O . ARG A 1 96 ? 6.006 7.836 -10.226 1.00 97.81 96 ARG A O 1
ATOM 728 N N . LEU A 1 97 ? 8.049 7.651 -11.160 1.00 98.25 97 LEU A N 1
ATOM 729 C CA . LEU A 1 97 ? 8.622 6.799 -10.123 1.00 98.25 97 LEU A CA 1
ATOM 730 C C . LEU A 1 97 ? 8.720 7.552 -8.798 1.00 98.25 97 LEU A C 1
ATOM 732 O O . LEU A 1 97 ? 8.222 7.038 -7.804 1.00 98.25 97 LEU A O 1
ATOM 736 N N . GLY A 1 98 ? 9.211 8.794 -8.799 1.00 98.31 98 GLY A N 1
ATOM 737 C CA . GLY A 1 98 ? 9.264 9.614 -7.584 1.00 98.31 98 GLY A CA 1
ATOM 738 C C . GLY A 1 98 ? 7.886 9.834 -6.943 1.00 98.31 98 GLY A C 1
ATOM 739 O O . GLY A 1 98 ? 7.734 9.712 -5.729 1.00 98.31 98 GLY A O 1
ATOM 740 N N . HIS A 1 99 ? 6.845 10.071 -7.749 1.00 97.69 99 HIS A N 1
ATOM 741 C CA . HIS A 1 99 ? 5.463 10.156 -7.243 1.00 97.69 99 HIS A CA 1
ATOM 742 C C . HIS A 1 99 ? 4.956 8.838 -6.656 1.00 97.69 99 HIS A C 1
ATOM 744 O O . HIS A 1 99 ? 4.278 8.834 -5.630 1.00 97.69 99 HIS A O 1
ATOM 750 N N . LEU A 1 100 ? 5.266 7.709 -7.296 1.00 98.31 100 LEU A N 1
ATOM 751 C CA . LEU A 1 100 ? 4.883 6.396 -6.780 1.00 98.31 100 LEU A CA 1
ATOM 752 C C . LEU A 1 100 ? 5.599 6.077 -5.466 1.00 98.31 100 LEU A C 1
ATOM 754 O O . LEU A 1 100 ? 4.957 5.580 -4.545 1.00 98.31 100 LEU A O 1
ATOM 758 N N . GLU A 1 101 ? 6.887 6.395 -5.352 1.00 98.38 101 GLU A N 1
ATOM 759 C CA . GLU A 1 101 ? 7.658 6.239 -4.115 1.00 98.38 101 GLU A CA 1
ATOM 760 C C . GLU A 1 101 ? 7.066 7.078 -2.977 1.00 98.38 101 GLU A C 1
ATOM 762 O O . GLU A 1 101 ? 6.879 6.570 -1.868 1.00 98.38 101 GLU A O 1
ATOM 767 N N . GLN A 1 102 ? 6.679 8.327 -3.259 1.00 98.25 102 GLN A N 1
ATOM 768 C CA . GLN A 1 102 ? 5.995 9.172 -2.283 1.00 98.25 102 GLN A CA 1
ATOM 769 C C . GLN A 1 102 ? 4.664 8.553 -1.829 1.00 98.25 102 GLN A C 1
ATOM 771 O O . GLN A 1 102 ? 4.419 8.431 -0.628 1.00 98.25 102 GLN A O 1
ATOM 776 N N . HIS A 1 103 ? 3.820 8.116 -2.766 1.00 97.69 103 HIS A N 1
ATOM 777 C CA . HIS A 1 103 ? 2.541 7.487 -2.437 1.00 97.69 103 HIS A CA 1
ATOM 778 C C . HIS A 1 103 ? 2.700 6.198 -1.625 1.00 97.69 103 HIS A C 1
ATOM 780 O O . HIS A 1 103 ? 1.902 5.940 -0.723 1.00 97.69 103 HIS A O 1
ATOM 786 N N . VAL A 1 104 ? 3.723 5.391 -1.922 1.00 98.25 104 VAL A N 1
ATOM 787 C CA . VAL A 1 104 ? 4.042 4.194 -1.135 1.00 98.25 104 VAL A CA 1
ATOM 788 C C . VAL A 1 104 ? 4.416 4.586 0.293 1.00 98.25 104 VAL A C 1
ATOM 790 O O . VAL A 1 104 ? 3.855 4.024 1.229 1.00 98.25 104 VAL A O 1
ATOM 793 N N . SER A 1 105 ? 5.269 5.596 0.476 1.00 97.88 105 SER A N 1
ATOM 794 C CA . SER A 1 105 ? 5.647 6.072 1.812 1.00 97.88 105 SER A CA 1
ATOM 795 C C . SER A 1 105 ? 4.447 6.601 2.613 1.00 97.88 105 SER A C 1
ATOM 797 O O . SER A 1 105 ? 4.279 6.276 3.789 1.00 97.88 105 SER A O 1
ATOM 799 N N . GLU A 1 106 ? 3.557 7.370 1.982 1.00 97.94 106 GLU A N 1
ATOM 800 C CA . GLU A 1 106 ? 2.317 7.846 2.610 1.00 97.94 106 GLU A CA 1
ATOM 801 C C . GLU A 1 106 ? 1.397 6.683 3.018 1.00 97.94 106 GLU A C 1
ATOM 803 O O . GLU A 1 106 ? 0.851 6.679 4.126 1.00 97.94 106 GLU A O 1
ATOM 808 N N . ALA A 1 107 ? 1.263 5.665 2.162 1.00 98.00 107 ALA A N 1
ATOM 809 C CA . ALA A 1 107 ? 0.479 4.471 2.458 1.00 98.00 107 ALA A CA 1
ATOM 810 C C . ALA A 1 107 ? 1.078 3.657 3.617 1.00 98.00 107 ALA A C 1
ATOM 812 O O . ALA A 1 107 ? 0.342 3.228 4.506 1.00 98.00 107 ALA A O 1
ATOM 813 N N . GLU A 1 108 ? 2.399 3.479 3.657 1.00 98.19 108 GLU A N 1
ATOM 814 C CA . GLU A 1 108 ? 3.101 2.785 4.745 1.00 98.19 108 GLU A CA 1
ATOM 815 C C . GLU A 1 108 ? 2.920 3.494 6.094 1.00 98.19 108 GLU A C 1
ATOM 817 O O . GLU A 1 108 ? 2.655 2.847 7.117 1.00 98.19 108 GLU A O 1
ATOM 822 N N . ASN A 1 109 ? 2.981 4.828 6.095 1.00 97.44 109 ASN A N 1
ATOM 823 C CA . ASN A 1 109 ? 2.705 5.640 7.278 1.00 97.44 109 ASN A CA 1
ATOM 824 C C . ASN A 1 109 ? 1.247 5.482 7.740 1.00 97.44 109 ASN A C 1
ATOM 826 O O . ASN A 1 109 ? 0.993 5.271 8.929 1.00 97.44 109 ASN A O 1
ATOM 830 N N . GLY A 1 110 ? 0.288 5.509 6.808 1.00 97.75 110 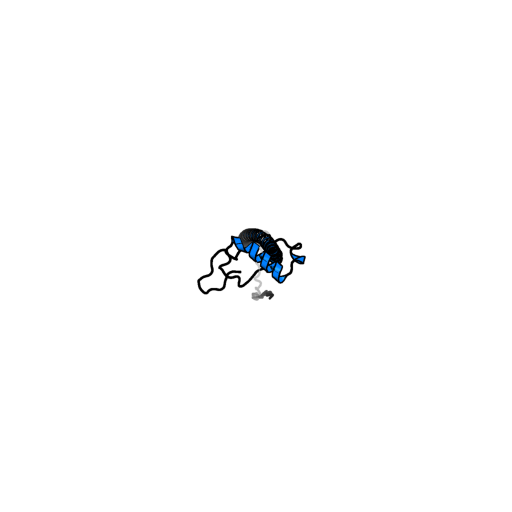GLY A N 1
ATOM 831 C CA . GLY A 1 110 ? -1.130 5.288 7.108 1.00 97.75 110 GLY A CA 1
ATOM 832 C C . GLY A 1 110 ? -1.410 3.899 7.692 1.00 97.75 110 GLY A C 1
ATOM 833 O O . GLY A 1 110 ? -2.118 3.771 8.693 1.00 97.75 110 GLY A O 1
ATOM 834 N N . VAL A 1 111 ? -0.806 2.852 7.124 1.00 98.06 111 VAL A N 1
ATOM 835 C CA . VAL A 1 111 ? -0.918 1.473 7.631 1.00 98.06 111 VAL A CA 1
ATOM 836 C C . VAL A 1 111 ? -0.342 1.358 9.041 1.00 98.06 111 VAL A C 1
ATOM 838 O O . VAL A 1 111 ? -0.952 0.722 9.904 1.00 98.06 111 VAL A O 1
ATOM 841 N N . SER A 1 112 ? 0.800 1.995 9.302 1.00 96.56 112 SER A N 1
ATOM 842 C CA . SER A 1 112 ? 1.424 1.994 10.628 1.00 96.56 112 SER A CA 1
ATOM 843 C C . SER A 1 112 ? 0.532 2.666 11.677 1.00 96.56 112 SER A C 1
ATOM 845 O O . SER A 1 112 ? 0.311 2.093 12.745 1.00 96.56 112 SER A O 1
ATOM 847 N N . ALA A 1 113 ? -0.068 3.813 11.348 1.00 96.94 113 ALA A N 1
ATOM 848 C CA . ALA A 1 113 ? -1.011 4.504 12.228 1.00 96.94 113 ALA A CA 1
ATOM 849 C C . ALA A 1 113 ? -2.272 3.666 12.508 1.00 96.94 113 ALA A C 1
ATOM 851 O O . ALA A 1 113 ? -2.716 3.556 13.652 1.00 96.94 113 ALA A O 1
ATOM 852 N N . HIS A 1 114 ? -2.839 3.014 11.489 1.00 97.81 114 HIS A N 1
ATOM 853 C CA . HIS A 1 114 ? -3.992 2.131 11.680 1.00 97.81 114 HIS A CA 1
ATOM 854 C C . HIS A 1 114 ? -3.663 0.900 12.527 1.00 97.81 114 HIS A C 1
ATOM 856 O O . HIS A 1 114 ? -4.492 0.466 13.327 1.00 97.81 114 HIS A O 1
ATOM 862 N N . LYS A 1 115 ? -2.450 0.353 12.406 1.00 97.44 115 LYS A N 1
ATOM 863 C CA . LYS A 1 115 ? -1.992 -0.750 13.255 1.00 97.44 115 LYS A CA 1
ATOM 864 C C . LYS A 1 115 ? -1.933 -0.341 14.728 1.00 97.44 115 LYS A C 1
ATOM 866 O O . LYS A 1 115 ? -2.382 -1.100 15.583 1.00 97.44 115 LYS A O 1
ATOM 871 N N . GLU A 1 116 ? -1.433 0.855 15.026 1.00 97.31 116 GLU A N 1
ATOM 872 C CA . GLU A 1 116 ? -1.425 1.392 16.390 1.00 97.31 116 GLU A CA 1
ATOM 873 C C . GLU A 1 116 ? -2.849 1.593 16.934 1.00 97.31 116 GLU A C 1
ATOM 875 O O . GLU A 1 116 ? -3.157 1.183 18.054 1.00 97.31 116 GLU A O 1
ATOM 880 N N . GLN A 1 117 ? -3.755 2.146 16.122 1.00 96.88 117 GLN A N 1
ATOM 881 C CA . GLN A 1 117 ? -5.166 2.296 16.492 1.00 96.88 117 GLN A CA 1
ATOM 882 C C . GLN A 1 117 ? -5.835 0.952 16.807 1.00 96.88 117 GLN A C 1
ATOM 884 O O . GLN A 1 117 ? -6.591 0.863 17.774 1.00 96.88 117 GLN A O 1
ATOM 889 N N . LEU A 1 118 ? -5.548 -0.095 16.029 1.00 97.44 118 LEU A N 1
ATOM 890 C CA . LEU A 1 118 ? -6.077 -1.437 16.279 1.00 97.44 118 LEU A CA 1
ATOM 891 C C . LEU A 1 118 ? -5.569 -2.014 17.601 1.00 97.44 118 LEU A C 1
ATOM 893 O O . LEU A 1 118 ? -6.380 -2.500 18.385 1.00 97.44 118 LEU A O 1
ATOM 897 N N . LEU A 1 119 ? -4.271 -1.891 17.893 1.00 97.19 119 LEU A N 1
ATOM 898 C CA . LEU A 1 119 ? -3.713 -2.323 19.179 1.00 97.19 119 LEU A CA 1
ATOM 899 C C . LEU A 1 119 ? -4.370 -1.581 20.351 1.00 97.19 119 LEU A C 1
ATOM 901 O O . LEU A 1 119 ? -4.744 -2.191 21.352 1.00 97.19 119 LEU A O 1
ATOM 905 N N . ASN A 1 120 ? -4.592 -0.273 20.212 1.00 97.25 120 ASN A N 1
ATOM 906 C CA . ASN A 1 120 ? -5.302 0.504 21.225 1.00 97.25 120 ASN A CA 1
ATOM 907 C C . ASN A 1 120 ? -6.744 0.003 21.416 1.00 97.25 120 ASN A C 1
ATOM 909 O O . ASN A 1 120 ? -7.181 -0.188 22.551 1.00 97.25 120 ASN A O 1
ATOM 913 N N . LEU A 1 121 ? -7.475 -0.290 20.338 1.00 97.50 121 LEU A N 1
ATOM 914 C CA . LEU A 1 121 ? -8.825 -0.855 20.434 1.00 97.50 121 LEU A CA 1
ATOM 915 C C . LEU A 1 121 ? -8.838 -2.240 21.095 1.00 97.50 121 LEU A C 1
ATOM 917 O O . LEU A 1 121 ? -9.709 -2.505 21.923 1.00 97.50 121 LEU A O 1
ATOM 921 N N . GLU A 1 122 ? -7.866 -3.101 20.793 1.00 97.25 122 GLU A N 1
ATOM 922 C CA . GLU A 1 122 ? -7.714 -4.403 21.451 1.00 97.25 122 GLU A CA 1
ATOM 923 C C . GLU A 1 122 ? -7.520 -4.248 22.965 1.00 97.25 122 GLU A C 1
ATOM 925 O O . GLU A 1 122 ? -8.185 -4.933 23.747 1.00 97.25 122 GLU A O 1
ATOM 930 N N . THR A 1 123 ? -6.684 -3.300 23.404 1.00 97.12 123 THR A N 1
ATOM 931 C CA . THR A 1 123 ? -6.504 -3.035 24.842 1.00 97.12 123 THR A CA 1
ATOM 932 C C . THR A 1 123 ? -7.782 -2.526 25.508 1.00 97.12 123 THR A C 1
ATOM 934 O O . THR A 1 123 ? -8.128 -2.988 26.597 1.00 97.12 123 THR A O 1
ATOM 937 N N . VAL A 1 124 ? -8.539 -1.643 24.848 1.00 96.75 124 VAL A N 1
ATOM 938 C CA . VAL A 1 124 ? -9.833 -1.152 25.350 1.00 96.75 124 VAL A CA 1
ATOM 939 C C . VAL A 1 124 ? -10.837 -2.297 25.486 1.00 96.75 124 VAL A C 1
ATOM 941 O O . VAL A 1 124 ? -11.541 -2.382 26.494 1.00 96.75 124 VAL A O 1
ATOM 944 N N . LEU A 1 125 ? -10.890 -3.208 24.512 1.00 96.88 125 LEU A N 1
ATOM 945 C CA . LEU A 1 125 ? -11.753 -4.387 24.579 1.00 96.88 125 LEU A CA 1
ATOM 946 C C . LEU A 1 125 ? -11.351 -5.325 25.721 1.00 96.88 125 LEU A C 1
ATOM 948 O O . LEU A 1 125 ? -12.224 -5.801 26.446 1.00 96.88 125 LEU A O 1
ATOM 952 N N . ALA A 1 126 ? -10.051 -5.539 25.936 1.00 96.56 126 ALA A N 1
ATOM 953 C CA . ALA A 1 126 ? -9.557 -6.342 27.051 1.00 96.56 126 ALA A CA 1
ATOM 954 C C . ALA A 1 126 ? -9.925 -5.729 28.414 1.00 96.56 126 ALA A C 1
ATOM 956 O O . ALA A 1 126 ? -10.355 -6.443 29.321 1.00 96.56 126 ALA A O 1
ATOM 957 N N . VAL A 1 127 ? -9.807 -4.404 28.560 1.00 96.62 127 VAL A N 1
ATOM 958 C CA . VAL A 1 127 ? -10.244 -3.689 29.772 1.00 96.62 127 VAL A CA 1
ATOM 959 C C . VAL A 1 127 ? -11.754 -3.815 29.961 1.00 96.62 127 VAL A C 1
ATOM 961 O O . VAL A 1 127 ? -12.211 -4.097 31.066 1.00 96.62 127 VAL A O 1
ATOM 964 N N . LYS A 1 128 ? -12.540 -3.673 28.889 1.00 96.81 128 LYS A N 1
ATOM 965 C CA . LYS A 1 128 ? -13.997 -3.827 28.945 1.00 96.81 128 LYS A CA 1
ATOM 966 C C . LYS A 1 128 ? -14.412 -5.229 29.395 1.00 96.81 128 LYS A C 1
ATOM 968 O O . LYS A 1 128 ? -15.313 -5.337 30.220 1.00 96.81 128 LYS A O 1
ATOM 973 N N . ALA A 1 129 ? -13.751 -6.274 28.896 1.00 97.12 129 ALA A N 1
ATOM 974 C CA . ALA A 1 129 ? -14.013 -7.650 29.312 1.00 97.12 129 ALA A CA 1
ATOM 975 C C . ALA A 1 129 ? -13.737 -7.839 30.813 1.00 97.12 129 ALA A C 1
ATOM 977 O O . ALA A 1 129 ? -14.607 -8.297 31.546 1.00 97.12 129 ALA A O 1
ATOM 978 N N . LYS A 1 130 ? -12.584 -7.363 31.304 1.00 96.75 130 LYS A N 1
ATOM 979 C CA . LYS A 1 130 ? -12.262 -7.408 32.741 1.00 96.75 130 LYS A CA 1
ATOM 980 C C . LYS A 1 130 ? -13.253 -6.623 33.600 1.00 96.75 130 LYS A C 1
ATOM 982 O O . LYS A 1 130 ? -13.599 -7.078 34.683 1.00 96.75 130 LYS A O 1
ATOM 987 N N . ASN A 1 131 ? -13.720 -5.464 33.136 1.00 95.75 131 ASN A N 1
ATOM 988 C CA . ASN A 1 131 ? -14.742 -4.700 33.853 1.00 95.75 131 ASN A CA 1
ATOM 989 C C . ASN A 1 131 ? -16.063 -5.472 33.940 1.00 95.75 131 ASN A C 1
ATOM 991 O O . ASN A 1 131 ? -16.684 -5.477 34.997 1.00 95.75 131 ASN A O 1
ATOM 995 N N . GLN A 1 132 ? -16.471 -6.158 32.870 1.00 95.75 132 GLN A N 1
ATOM 996 C CA . GLN A 1 132 ? -17.659 -7.015 32.894 1.00 95.75 132 GLN A CA 1
ATOM 997 C C . GLN A 1 132 ? -17.498 -8.191 33.863 1.00 95.75 132 GLN A C 1
ATOM 999 O O . GLN A 1 132 ? -18.430 -8.484 34.609 1.00 95.75 132 GLN A O 1
ATOM 1004 N N . ASP A 1 133 ? -16.319 -8.814 33.907 1.00 94.44 133 ASP A N 1
ATOM 1005 C CA . ASP A 1 133 ? -16.021 -9.883 34.865 1.00 94.44 133 ASP A CA 1
ATOM 1006 C C . ASP A 1 133 ? -16.075 -9.368 36.311 1.00 94.44 133 ASP A C 1
ATOM 1008 O O . ASP A 1 133 ? -16.676 -10.001 37.177 1.00 94.44 133 ASP A O 1
ATOM 1012 N N . LEU A 1 134 ? -15.502 -8.190 36.580 1.00 92.06 134 LEU A N 1
ATOM 1013 C CA . LEU A 1 134 ? -15.558 -7.558 37.901 1.00 92.06 134 LEU A CA 1
ATOM 1014 C C . LEU A 1 134 ? -16.988 -7.176 38.298 1.00 92.06 134 LEU A C 1
ATOM 1016 O O . LEU A 1 134 ? -17.374 -7.397 39.444 1.00 92.06 134 LEU A O 1
ATOM 1020 N N . GLU A 1 135 ? -17.793 -6.655 37.371 1.00 90.88 135 GLU A N 1
ATOM 1021 C CA . GLU A 1 135 ? -19.215 -6.392 37.610 1.00 90.88 135 GLU A CA 1
ATOM 1022 C C . GLU A 1 135 ? -19.988 -7.683 37.907 1.00 90.88 135 GLU A C 1
ATOM 1024 O O . GLU A 1 135 ? -20.820 -7.702 38.816 1.00 90.88 135 GLU A O 1
ATOM 1029 N N . ALA A 1 136 ? -19.713 -8.770 37.181 1.00 89.62 136 ALA A N 1
ATOM 1030 C CA . ALA A 1 136 ? -20.336 -10.067 37.423 1.00 89.62 136 ALA A CA 1
ATOM 1031 C C . ALA A 1 136 ? -19.950 -10.630 38.801 1.00 89.62 136 ALA A C 1
ATOM 1033 O O . ALA A 1 136 ? -20.830 -11.038 39.560 1.00 89.62 136 ALA A O 1
ATOM 1034 N N . CYS A 1 137 ? -18.664 -10.579 39.162 1.00 86.06 137 CYS A N 1
ATOM 1035 C CA . CYS A 1 137 ? -18.168 -10.981 40.479 1.00 86.06 137 CYS A CA 1
ATOM 1036 C C . CYS A 1 137 ? -18.762 -10.124 41.605 1.00 86.06 137 CYS A C 1
ATOM 1038 O O . CYS A 1 137 ? -19.180 -10.664 42.625 1.00 86.06 137 CYS A O 1
ATOM 1040 N N . SER A 1 138 ? -18.852 -8.805 41.411 1.00 83.50 138 SER A N 1
ATOM 1041 C CA . SER A 1 138 ? -19.466 -7.892 42.381 1.00 83.50 138 SER A CA 1
ATOM 1042 C C . SER A 1 138 ? -20.948 -8.211 42.594 1.00 83.50 138 SER A C 1
ATOM 1044 O O . SER A 1 138 ? -21.412 -8.251 43.730 1.00 83.50 138 SER A O 1
ATOM 1046 N N . ARG A 1 139 ? -21.694 -8.514 41.523 1.00 82.75 139 ARG A N 1
ATOM 1047 C CA . ARG A 1 139 ? -23.109 -8.902 41.628 1.00 82.75 139 ARG A CA 1
ATOM 1048 C C . ARG A 1 139 ? -23.318 -10.272 42.256 1.00 82.75 139 ARG A C 1
ATOM 1050 O O . ARG A 1 139 ? -24.399 -10.507 42.777 1.00 82.75 139 ARG A O 1
ATOM 1057 N N . TRP A 1 140 ? -22.329 -11.164 42.223 1.00 79.88 140 TRP A N 1
ATOM 1058 C CA . TRP A 1 140 ? -22.475 -12.516 42.767 1.00 79.88 140 TRP A CA 1
ATOM 1059 C C . TRP A 1 140 ? -22.700 -12.535 44.286 1.00 79.88 140 TRP A C 1
ATOM 1061 O O . TRP A 1 140 ? -23.325 -13.456 44.804 1.00 79.88 140 TRP A O 1
ATOM 1071 N N . ILE A 1 141 ? -22.238 -11.495 44.982 1.00 79.19 141 ILE A N 1
ATOM 1072 C CA . ILE A 1 141 ? -22.415 -11.312 46.429 1.00 79.19 141 ILE A CA 1
ATOM 1073 C C . ILE A 1 141 ? -23.717 -10.545 46.738 1.00 79.19 141 ILE A C 1
ATOM 1075 O O . ILE A 1 141 ? -24.214 -10.575 47.862 1.00 79.19 141 ILE A O 1
ATOM 1079 N N . ASN A 1 142 ? -24.323 -9.903 45.734 1.00 82.00 142 ASN A N 1
ATOM 1080 C CA . ASN A 1 142 ? -25.521 -9.093 45.913 1.00 82.00 142 ASN A CA 1
ATOM 1081 C C . ASN A 1 142 ? -26.786 -9.947 45.770 1.00 82.00 142 ASN A C 1
ATOM 1083 O O . ASN A 1 142 ? -27.005 -10.609 44.756 1.00 82.00 142 ASN A O 1
ATOM 1087 N N . ILE A 1 143 ? -27.671 -9.865 46.763 1.00 80.38 143 ILE A N 1
ATOM 1088 C CA . ILE A 1 143 ? -29.003 -10.472 46.714 1.00 80.38 143 ILE A CA 1
ATOM 1089 C C . ILE A 1 143 ? -30.007 -9.394 46.308 1.00 80.38 143 ILE A C 1
ATOM 1091 O O . ILE A 1 143 ? -30.139 -8.372 46.975 1.00 80.38 143 ILE A O 1
ATOM 1095 N N . CYS A 1 144 ? -30.724 -9.627 45.211 1.00 81.69 144 CYS A N 1
ATOM 1096 C CA . CYS A 1 144 ? -31.795 -8.750 44.751 1.00 81.69 144 CYS A CA 1
ATOM 1097 C C . CYS A 1 144 ? -33.138 -9.263 45.286 1.00 81.69 144 CYS A C 1
ATOM 1099 O O . CYS A 1 144 ? -33.516 -10.404 45.005 1.00 81.69 144 CYS A O 1
ATOM 1101 N N . VAL A 1 145 ? -33.851 -8.441 46.061 1.00 79.88 145 VAL A N 1
ATOM 1102 C CA . VAL A 1 145 ? -35.124 -8.822 46.684 1.00 79.88 145 VAL A CA 1
ATOM 1103 C C . VAL A 1 145 ? -36.270 -8.112 45.973 1.00 79.88 145 VAL A C 1
ATOM 1105 O O . VAL A 1 145 ? -36.416 -6.899 46.037 1.00 79.88 145 VAL A O 1
ATOM 1108 N N . LEU A 1 146 ? -37.117 -8.881 45.292 1.00 82.75 146 LEU A N 1
ATOM 1109 C CA . LEU A 1 146 ? -38.246 -8.341 44.537 1.00 82.75 146 LEU A CA 1
ATOM 1110 C C . LEU A 1 146 ? -39.515 -8.267 45.394 1.00 82.75 146 LEU A C 1
ATOM 1112 O O . LEU A 1 146 ? -39.775 -9.141 46.218 1.00 82.75 146 LEU A O 1
ATOM 1116 N N . GLY A 1 147 ? -40.350 -7.255 45.142 1.00 80.88 147 GLY A N 1
ATOM 1117 C CA . GLY A 1 147 ? -41.692 -7.157 45.730 1.00 80.88 147 GLY A CA 1
ATOM 1118 C C . GLY A 1 147 ? -41.742 -6.604 47.157 1.00 80.88 147 GLY A C 1
ATOM 1119 O O . GLY A 1 147 ? -42.786 -6.694 47.803 1.00 80.88 147 GLY A O 1
ATOM 1120 N N . LEU A 1 148 ? -40.653 -6.003 47.646 1.00 79.81 148 LEU A N 1
ATOM 1121 C CA . LEU A 1 148 ? -40.645 -5.316 48.936 1.00 79.81 148 LEU A CA 1
ATOM 1122 C C . LEU A 1 148 ? -41.514 -4.051 48.884 1.00 79.81 148 LEU A C 1
ATOM 1124 O O . LEU A 1 148 ? -41.245 -3.162 48.069 1.00 79.81 148 LEU A O 1
ATOM 1128 N N . PRO A 1 149 ? -42.523 -3.911 49.762 1.00 77.00 149 PRO A N 1
ATOM 1129 C CA . PRO A 1 149 ? -43.436 -2.775 49.726 1.00 77.00 149 PRO A CA 1
ATOM 1130 C C . PRO A 1 149 ? -42.686 -1.460 49.961 1.00 77.00 149 PRO A C 1
ATOM 1132 O O . PRO A 1 149 ? -41.893 -1.355 50.888 1.00 77.00 149 PRO A O 1
ATOM 1135 N N . GLU A 1 150 ? -42.971 -0.432 49.159 1.00 75.50 150 GLU A N 1
ATOM 1136 C CA . GLU A 1 150 ? -42.324 0.899 49.217 1.00 75.50 150 GLU A CA 1
ATOM 1137 C C . GLU A 1 150 ? -42.461 1.620 50.574 1.00 75.50 150 GLU A C 1
ATOM 1139 O O . GLU A 1 150 ? -41.856 2.665 50.797 1.00 75.50 150 GLU A O 1
ATOM 1144 N N . SER A 1 151 ? -43.297 1.103 51.478 1.00 73.69 151 SER A N 1
ATOM 1145 C CA . SER A 1 151 ? -43.485 1.629 52.829 1.00 73.69 151 SER A CA 1
ATOM 1146 C C . SER A 1 151 ? -42.363 1.259 53.804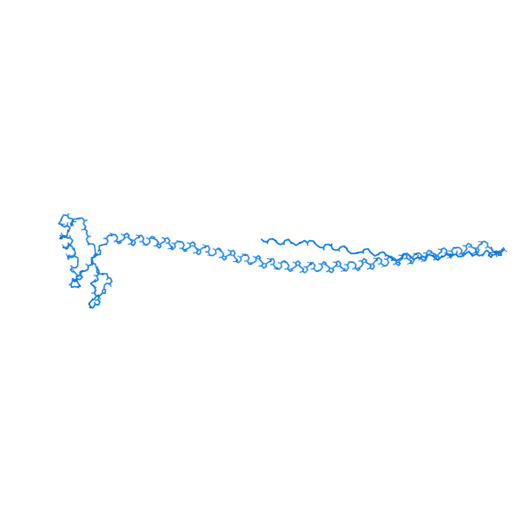 1.00 73.69 151 SER A C 1
ATOM 1148 O O . SER A 1 151 ? -42.326 1.832 54.891 1.00 73.69 151 SER A O 1
ATOM 1150 N N . THR A 1 152 ? -41.462 0.326 53.467 1.00 68.12 152 THR A N 1
ATOM 1151 C CA . THR A 1 152 ? -40.256 0.085 54.275 1.00 68.12 152 THR A CA 1
ATOM 1152 C C . THR A 1 152 ? -39.283 1.252 54.089 1.00 68.12 152 THR A C 1
ATOM 1154 O O . THR A 1 152 ? -38.753 1.477 52.999 1.00 68.12 152 THR A O 1
ATOM 1157 N N . SER A 1 153 ? -39.112 2.069 55.135 1.00 60.62 153 SER A N 1
ATOM 1158 C CA . SER A 1 153 ? -38.232 3.239 55.079 1.00 60.62 153 SER A CA 1
ATOM 1159 C C . SER A 1 153 ? -36.772 2.809 54.951 1.00 60.62 153 SER A C 1
ATOM 1161 O O . SER A 1 153 ? -36.364 1.797 55.513 1.00 60.62 153 SER A O 1
ATOM 1163 N N . LEU A 1 154 ? -35.965 3.623 54.264 1.00 63.59 154 LEU A N 1
ATOM 1164 C CA . LEU A 1 154 ? -34.532 3.376 54.043 1.00 63.59 154 LEU A CA 1
ATOM 1165 C C . LEU A 1 154 ? -33.762 3.041 55.330 1.00 63.59 154 LEU A C 1
ATOM 1167 O O . LEU A 1 154 ? -32.890 2.185 55.310 1.00 63.59 154 LEU A O 1
ATOM 1171 N N . THR A 1 155 ? -34.130 3.663 56.450 1.00 61.22 155 THR A N 1
ATOM 1172 C CA . THR A 1 155 ? -33.520 3.438 57.769 1.00 61.22 155 THR A CA 1
ATOM 1173 C C . THR A 1 155 ? -33.906 2.116 58.434 1.00 61.22 155 THR A C 1
ATOM 1175 O O . THR A 1 155 ? -33.190 1.667 59.314 1.00 61.22 155 THR A O 1
ATOM 1178 N N . LEU A 1 156 ? -35.023 1.496 58.042 1.00 66.81 156 LEU A N 1
ATOM 1179 C CA . LEU A 1 156 ? -35.482 0.201 58.564 1.00 66.81 156 LEU A CA 1
ATOM 1180 C C . LEU A 1 156 ? -35.096 -0.964 57.647 1.00 66.81 156 LEU A C 1
ATOM 1182 O O . LEU A 1 156 ? -35.360 -2.114 57.981 1.00 66.81 156 LEU A O 1
ATOM 1186 N N . ASN A 1 157 ? -34.504 -0.688 56.482 1.00 72.06 157 ASN A N 1
ATOM 1187 C CA . ASN A 1 157 ? -34.238 -1.716 55.484 1.00 72.06 157 ASN A CA 1
ATOM 1188 C C . ASN A 1 157 ? -33.167 -2.711 55.936 1.00 72.06 157 ASN A C 1
ATOM 1190 O O . ASN A 1 157 ? -33.312 -3.889 55.632 1.00 72.06 157 ASN A O 1
ATOM 1194 N N . GLU A 1 158 ? -32.138 -2.284 56.670 1.00 74.19 158 GLU A N 1
ATOM 1195 C CA . GLU A 1 158 ? -31.112 -3.196 57.199 1.00 74.19 158 GLU A CA 1
ATOM 1196 C C . GLU A 1 158 ? -31.703 -4.129 58.260 1.00 74.19 158 GLU A C 1
ATOM 1198 O O . GLU A 1 158 ? -31.699 -5.341 58.064 1.00 74.19 158 GLU A O 1
ATOM 1203 N N . GLU A 1 159 ? -32.332 -3.584 59.307 1.00 79.56 159 GLU A N 1
ATOM 1204 C CA . GLU A 1 159 ? -32.970 -4.379 60.368 1.00 79.56 159 GLU A CA 1
ATOM 1205 C C . GLU A 1 159 ? -34.064 -5.311 59.824 1.00 79.56 159 GLU A C 1
ATOM 1207 O O . GLU A 1 159 ? -34.164 -6.476 60.217 1.00 79.56 159 GLU A O 1
ATOM 1212 N N . TYR A 1 160 ? -34.887 -4.818 58.893 1.00 81.44 160 TYR A N 1
ATOM 1213 C CA . TYR A 1 160 ? -35.917 -5.623 58.243 1.00 81.44 160 TYR A CA 1
ATOM 1214 C C . TYR A 1 160 ? -35.305 -6.743 57.397 1.00 81.44 160 TYR A C 1
ATOM 1216 O O . TYR A 1 160 ? -35.784 -7.874 57.456 1.00 81.44 160 TYR A O 1
ATOM 1224 N N . SER A 1 161 ? -34.246 -6.455 56.636 1.00 78.69 161 SER A N 1
ATOM 1225 C CA . SER A 1 161 ? -33.579 -7.454 55.793 1.00 78.69 161 SER A CA 1
ATOM 1226 C C . SER A 1 161 ? -32.865 -8.504 56.634 1.00 78.69 161 SER A C 1
ATOM 1228 O O . SER A 1 161 ? -32.989 -9.690 56.342 1.00 78.69 161 SER A O 1
ATOM 1230 N N . GLU A 1 162 ? -32.190 -8.105 57.712 1.00 79.62 162 GLU A N 1
ATOM 1231 C CA . GLU A 1 162 ? -31.595 -9.033 58.675 1.00 79.62 162 GLU A CA 1
ATOM 1232 C C . GLU A 1 162 ? -32.65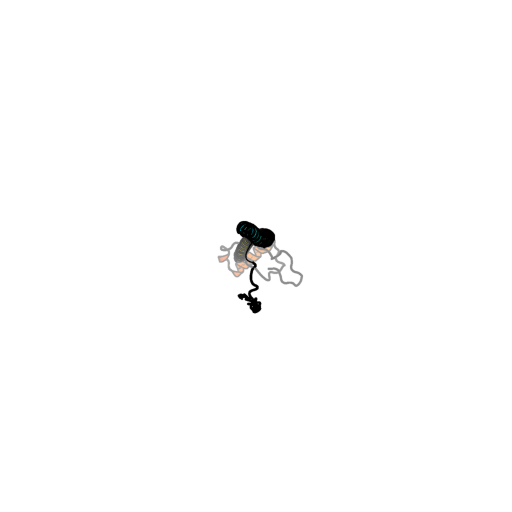5 -9.914 59.336 1.00 79.62 162 GLU A C 1
ATOM 1234 O O . GLU A 1 162 ? -32.481 -11.129 59.420 1.00 79.62 162 GLU A O 1
ATOM 1239 N N . SER A 1 163 ? -33.775 -9.328 59.767 1.00 84.00 163 SER A N 1
ATOM 1240 C CA . SER A 1 163 ? -34.895 -10.066 60.358 1.00 84.00 163 SER A CA 1
ATOM 1241 C C . SER A 1 163 ? -35.515 -11.050 59.361 1.00 84.00 163 SER A C 1
ATOM 1243 O O . SER A 1 163 ? -35.738 -12.215 59.692 1.00 84.00 163 SER A O 1
ATOM 1245 N N . MET A 1 164 ? -35.726 -10.622 58.113 1.00 83.38 164 MET A N 1
ATOM 1246 C CA . MET A 1 164 ? -36.227 -11.469 57.030 1.00 83.38 164 MET A CA 1
ATOM 1247 C C . MET A 1 164 ? -35.261 -12.622 56.728 1.00 83.38 164 MET A C 1
ATOM 1249 O O . MET A 1 164 ? -35.689 -13.772 56.645 1.00 83.38 164 MET A O 1
ATOM 1253 N N . LEU A 1 165 ? -33.961 -12.342 56.605 1.00 80.69 165 LEU A N 1
ATOM 1254 C CA . LEU A 1 165 ? -32.939 -13.365 56.384 1.00 80.69 165 LEU A CA 1
ATOM 1255 C C . LEU A 1 165 ? -32.874 -14.340 57.562 1.00 80.69 165 LEU A C 1
ATOM 1257 O O . LEU A 1 165 ? -32.860 -15.548 57.343 1.00 80.69 165 LEU A O 1
ATOM 1261 N N . ARG A 1 166 ? -32.922 -13.851 58.805 1.00 84.38 166 ARG A N 1
ATOM 1262 C CA . ARG A 1 166 ? -32.960 -14.694 60.008 1.00 84.38 166 ARG A CA 1
ATOM 1263 C C . ARG A 1 166 ? -34.203 -15.587 60.031 1.00 84.38 166 ARG A C 1
ATOM 1265 O O . ARG A 1 166 ? -34.092 -16.763 60.359 1.00 84.38 166 ARG A O 1
ATOM 1272 N N . ALA A 1 167 ? -35.362 -15.074 59.617 1.00 86.12 167 ALA A N 1
ATOM 1273 C CA . ALA A 1 167 ? -36.597 -15.852 59.540 1.00 86.12 167 ALA A CA 1
ATOM 1274 C C . ALA A 1 167 ? -36.551 -16.953 58.465 1.00 86.12 167 ALA A C 1
ATOM 1276 O O . ALA A 1 167 ? -37.064 -18.047 58.691 1.00 86.12 167 ALA A O 1
ATOM 1277 N N . VAL A 1 168 ? -35.945 -16.680 57.304 1.00 83.56 168 VAL A N 1
ATOM 1278 C CA . VAL A 1 168 ? -35.867 -17.640 56.186 1.00 83.56 168 VAL A CA 1
ATOM 1279 C C . VAL A 1 168 ? -34.763 -18.675 56.399 1.00 83.56 168 VAL A C 1
ATOM 1281 O O . VAL A 1 168 ? -34.945 -19.855 56.111 1.00 83.56 168 VAL A O 1
ATOM 1284 N N . VAL A 1 169 ? -33.606 -18.226 56.877 1.00 82.56 169 VAL A N 1
ATOM 1285 C CA . VAL A 1 169 ? -32.358 -18.996 56.892 1.00 82.56 169 VAL A CA 1
ATOM 1286 C C . VAL A 1 169 ? -32.080 -19.594 58.287 1.00 82.56 169 VAL A C 1
ATOM 1288 O O . VAL A 1 169 ? -31.395 -20.610 58.408 1.00 82.56 169 VAL A O 1
ATOM 1291 N N . GLY A 1 170 ? -32.680 -19.030 59.339 1.00 83.38 170 GLY A N 1
ATOM 1292 C CA . GLY A 1 170 ? -32.564 -19.470 60.729 1.00 83.38 170 GLY A CA 1
ATOM 1293 C C . GLY A 1 170 ? -31.382 -18.849 61.485 1.00 83.38 170 GLY A C 1
ATOM 1294 O O . GLY A 1 170 ? -30.370 -18.460 60.902 1.00 83.38 170 GLY A O 1
ATOM 1295 N N . ASP A 1 171 ? -31.484 -18.821 62.818 1.00 82.06 171 ASP A N 1
ATOM 1296 C CA . ASP A 1 171 ? -30.532 -18.147 63.726 1.00 82.06 171 ASP A CA 1
ATOM 1297 C C . ASP A 1 171 ? -29.084 -18.667 63.647 1.00 82.06 171 ASP A C 1
ATOM 1299 O O . ASP A 1 171 ? -28.143 -17.991 64.054 1.00 82.06 171 ASP A O 1
ATOM 1303 N N . ARG A 1 172 ? -28.872 -19.880 63.122 1.00 71.44 172 ARG A N 1
ATOM 1304 C CA . ARG A 1 172 ? -27.535 -20.498 63.038 1.00 71.44 172 ARG A CA 1
ATOM 1305 C C . ARG A 1 172 ? -26.667 -19.936 61.919 1.00 71.44 172 ARG A C 1
ATOM 1307 O O . ARG A 1 172 ? -25.459 -20.133 61.939 1.00 71.44 172 ARG A O 1
ATOM 1314 N N . LEU A 1 173 ? -27.279 -19.302 60.924 1.00 66.19 173 LEU A N 1
ATOM 1315 C CA . LEU A 1 173 ? -26.577 -18.798 59.748 1.00 66.19 173 LEU A CA 1
ATOM 1316 C C . LEU A 1 173 ? -26.324 -17.288 59.838 1.00 66.19 173 LEU A C 1
ATOM 1318 O O . LEU A 1 173 ? -25.486 -16.786 59.102 1.00 66.19 173 LEU A O 1
ATOM 1322 N N . THR A 1 174 ? -26.945 -16.579 60.788 1.00 67.12 174 THR A N 1
ATOM 1323 C CA . THR A 1 174 ? -26.698 -15.143 61.009 1.00 67.12 174 THR A CA 1
ATOM 1324 C C . THR A 1 174 ? -25.289 -14.806 61.501 1.00 67.12 174 THR A C 1
ATOM 1326 O O . THR A 1 174 ? -24.889 -13.655 61.409 1.00 67.12 174 THR A O 1
ATOM 1329 N N . GLU A 1 175 ? -24.509 -15.782 61.975 1.00 76.38 175 GLU A N 1
ATOM 1330 C CA . GLU A 1 175 ? -23.076 -15.590 62.264 1.00 76.38 175 GLU A CA 1
ATOM 1331 C C . GLU A 1 175 ? -22.191 -15.700 61.006 1.00 76.38 175 GLU A C 1
ATOM 1333 O O . GLU A 1 175 ? -21.009 -15.366 61.050 1.00 76.38 175 GLU A O 1
ATOM 1338 N N . LEU A 1 176 ? -22.740 -16.183 59.883 1.00 75.88 176 LEU A N 1
ATOM 1339 C CA . LEU A 1 176 ? -21.986 -16.511 58.666 1.00 75.88 176 LEU A CA 1
ATOM 1340 C C . LEU A 1 176 ? -22.088 -15.451 57.565 1.00 75.88 176 LEU A C 1
ATOM 1342 O O . LEU A 1 176 ? -21.378 -15.557 56.565 1.00 75.88 176 LEU A O 1
ATOM 1346 N N . PHE A 1 177 ? -22.938 -14.439 57.725 1.00 74.88 177 PHE A N 1
ATOM 1347 C CA . PHE A 1 177 ? -23.045 -13.330 56.783 1.00 74.88 177 PHE A CA 1
ATOM 1348 C C . PHE A 1 177 ? -23.191 -11.997 57.514 1.00 74.88 177 PHE A C 1
ATOM 1350 O O . PHE A 1 177 ? -23.824 -11.913 58.561 1.00 74.88 177 PHE A O 1
ATOM 1357 N N . ILE A 1 178 ? -22.605 -10.952 56.932 1.00 80.12 178 ILE A N 1
ATOM 1358 C CA . ILE A 1 178 ? -22.732 -9.564 57.376 1.00 80.12 178 ILE A CA 1
ATOM 1359 C C . ILE A 1 178 ? -23.396 -8.810 56.231 1.00 80.12 178 ILE A C 1
ATOM 1361 O O . ILE A 1 178 ? -22.941 -8.891 55.089 1.00 80.12 178 ILE A O 1
ATOM 1365 N N . VAL A 1 179 ? -24.484 -8.102 56.524 1.00 80.44 179 VAL A N 1
ATOM 1366 C CA . VAL A 1 179 ? -25.122 -7.220 55.549 1.00 80.44 179 VAL A CA 1
ATOM 1367 C C . VAL A 1 179 ? -24.342 -5.908 55.542 1.00 80.44 179 VAL A C 1
ATOM 1369 O O . VAL A 1 179 ? -24.413 -5.138 56.490 1.00 80.44 179 VAL A O 1
ATOM 1372 N N . GLU A 1 180 ? -23.550 -5.676 54.496 1.00 80.81 180 GLU A N 1
ATOM 1373 C CA . GLU A 1 180 ? -22.706 -4.474 54.401 1.00 80.81 180 GLU A CA 1
ATOM 1374 C C . GLU A 1 180 ? -23.502 -3.227 53.982 1.00 80.81 180 GLU A C 1
ATOM 1376 O O . GLU A 1 180 ? -23.207 -2.121 54.426 1.00 80.81 180 GLU A O 1
ATOM 1381 N N . CYS A 1 181 ? -24.509 -3.391 53.117 1.00 81.25 181 CYS A N 1
ATOM 1382 C CA . CYS A 1 181 ? -25.355 -2.299 52.642 1.00 81.25 181 CYS A CA 1
ATOM 1383 C C . CYS A 1 181 ? -26.696 -2.831 52.123 1.00 81.25 181 CYS A C 1
ATOM 1385 O O . CYS A 1 181 ? -26.735 -3.828 51.400 1.00 81.25 181 CYS A O 1
ATOM 1387 N N . VAL A 1 182 ? -27.788 -2.117 52.414 1.00 81.88 182 VAL A N 1
ATOM 1388 C CA . VAL A 1 182 ? -29.103 -2.341 51.794 1.00 81.88 182 VAL A CA 1
ATOM 1389 C C . VAL A 1 182 ? -29.606 -1.043 51.176 1.00 81.88 182 VAL A C 1
ATOM 1391 O O . VAL A 1 182 ? -29.737 -0.022 51.846 1.00 81.88 182 VAL A O 1
ATOM 1394 N N . HIS A 1 183 ? -29.934 -1.076 49.888 1.00 78.75 183 HIS A N 1
ATOM 1395 C CA . HIS A 1 183 ? -30.488 0.071 49.175 1.00 78.75 183 HIS A CA 1
ATOM 1396 C C . HIS A 1 183 ? -31.475 -0.385 48.100 1.00 78.75 183 HIS A C 1
ATOM 1398 O O . HIS A 1 183 ? -31.374 -1.500 47.597 1.00 78.75 183 HIS A O 1
ATOM 1404 N N . ARG A 1 184 ? -32.414 0.494 47.732 1.00 78.12 184 ARG A N 1
ATOM 1405 C CA . ARG A 1 184 ? -33.295 0.275 46.576 1.00 78.12 184 ARG A CA 1
ATOM 1406 C C . ARG A 1 184 ? -32.596 0.683 45.287 1.00 78.12 184 ARG A C 1
ATOM 1408 O O . ARG A 1 184 ? -31.884 1.693 45.254 1.00 78.12 184 ARG A O 1
ATOM 1415 N N . PHE A 1 185 ? -32.841 -0.053 44.211 1.00 71.69 185 PHE A N 1
ATOM 1416 C CA . PHE A 1 185 ? -32.254 0.231 42.908 1.00 71.69 185 PHE A CA 1
ATOM 1417 C C . PHE A 1 185 ? -32.708 1.613 42.390 1.00 71.69 185 PHE A C 1
ATOM 1419 O O . PHE A 1 185 ? -33.898 1.918 42.339 1.00 71.69 185 PHE A O 1
ATOM 1426 N N . GLN A 1 186 ? -31.743 2.462 42.010 1.00 67.12 186 GLN A N 1
ATOM 1427 C CA . GLN A 1 186 ? -31.908 3.814 41.436 1.00 67.12 186 GLN A CA 1
ATOM 1428 C C . GLN A 1 186 ? -32.471 4.933 42.330 1.00 67.12 186 GLN A C 1
ATOM 1430 O O . GLN A 1 186 ? -32.533 6.069 41.865 1.00 67.12 186 GLN A O 1
ATOM 1435 N N . GLY A 1 187 ? -32.844 4.684 43.589 1.00 59.88 187 GLY A N 1
ATOM 1436 C CA . GLY A 1 187 ? -33.263 5.734 44.539 1.00 59.88 187 GLY A CA 1
ATOM 1437 C C . GLY A 1 187 ? -34.491 6.575 44.133 1.00 59.88 187 GLY A C 1
ATOM 1438 O O . GLY A 1 187 ? -34.918 7.447 44.888 1.00 59.88 187 GLY A O 1
ATOM 1439 N N . LEU A 1 188 ? -35.077 6.324 42.960 1.00 63.28 188 LEU A N 1
ATOM 1440 C CA . LEU A 1 188 ? -36.271 6.986 42.457 1.00 63.28 188 LEU A CA 1
ATOM 1441 C C . LEU A 1 188 ? -37.485 6.135 42.806 1.00 63.28 188 LEU A C 1
ATOM 1443 O O . LEU A 1 188 ? -37.522 4.933 42.545 1.00 63.28 188 LEU A O 1
ATOM 1447 N N . ARG A 1 189 ? -38.495 6.780 43.388 1.00 68.06 189 ARG A N 1
ATOM 1448 C CA . ARG A 1 189 ? -39.753 6.115 43.712 1.00 68.06 189 ARG A CA 1
ATOM 1449 C C . ARG A 1 189 ? -40.462 5.721 42.410 1.00 68.06 189 ARG A C 1
ATOM 1451 O O . ARG A 1 189 ? -40.653 6.598 41.561 1.00 68.06 189 ARG A O 1
ATOM 1458 N N . PRO A 1 190 ? -40.878 4.455 42.243 1.00 70.94 190 PRO A N 1
ATOM 1459 C CA . PRO A 1 190 ? -41.632 4.060 41.066 1.00 70.94 190 PRO A CA 1
ATOM 1460 C C . PRO A 1 190 ? -42.976 4.816 41.009 1.00 70.94 190 PRO A C 1
ATOM 1462 O O . PRO A 1 190 ? -43.527 5.187 42.054 1.00 70.94 190 PRO A O 1
ATOM 1465 N N . PRO A 1 191 ? -43.518 5.083 39.805 1.00 79.00 191 PRO A N 1
ATOM 1466 C CA . PRO A 1 191 ? -44.818 5.731 39.645 1.00 79.00 191 PRO A CA 1
ATOM 1467 C C . PRO A 1 191 ? -45.940 4.984 40.379 1.00 79.00 191 PRO A C 1
ATOM 1469 O O . PRO A 1 191 ? -45.889 3.766 40.540 1.00 79.00 191 PRO A O 1
ATOM 1472 N N . LEU A 1 192 ? -46.998 5.699 40.776 1.00 76.62 192 LEU A N 1
ATOM 1473 C CA . LEU A 1 192 ? -48.200 5.086 41.358 1.00 76.62 192 LEU A CA 1
ATOM 1474 C C . LEU A 1 192 ? -48.752 3.991 40.428 1.00 76.62 192 LEU A C 1
ATOM 1476 O O . LEU A 1 192 ? -49.083 4.261 39.276 1.00 76.62 192 LEU A O 1
ATOM 1480 N N . GLY A 1 193 ? -48.851 2.763 40.943 1.00 79.44 193 GLY A N 1
ATOM 1481 C CA . GLY A 1 193 ? -49.320 1.589 40.198 1.00 79.44 193 GLY A CA 1
ATOM 1482 C C . GLY A 1 193 ? -48.225 0.786 39.484 1.00 79.44 193 GLY A C 1
ATOM 1483 O O . GLY A 1 193 ? -48.517 -0.296 38.979 1.00 79.44 193 GLY A O 1
ATOM 1484 N N . ALA A 1 194 ? -46.978 1.263 39.464 1.00 79.62 194 ALA A N 1
ATOM 1485 C CA . ALA A 1 194 ? -45.838 0.472 39.012 1.00 79.62 194 ALA A CA 1
ATOM 1486 C C . ALA A 1 194 ? -45.371 -0.503 40.108 1.00 79.62 194 ALA A C 1
ATOM 1488 O O . ALA A 1 194 ? -45.672 -0.328 41.291 1.00 79.62 194 ALA A O 1
ATOM 1489 N N . GLN A 1 195 ? -44.649 -1.552 39.706 1.00 78.00 195 GLN A N 1
ATOM 1490 C CA . GLN A 1 195 ? -44.088 -2.508 40.660 1.00 78.00 195 GLN A CA 1
ATOM 1491 C C . GLN A 1 195 ? -43.057 -1.828 41.579 1.00 78.00 195 GLN A C 1
ATOM 1493 O O . GLN A 1 195 ? -42.368 -0.910 41.124 1.00 78.00 195 GLN A O 1
ATOM 1498 N N . PRO A 1 196 ? -42.942 -2.273 42.847 1.00 78.44 196 PRO A N 1
ATOM 1499 C CA . PRO A 1 196 ? -41.916 -1.777 43.754 1.00 78.44 196 PRO A CA 1
ATOM 1500 C C . PRO A 1 196 ? -40.518 -1.982 43.176 1.00 78.44 196 PRO A C 1
ATOM 1502 O O . PRO A 1 196 ? -40.267 -2.997 42.517 1.00 78.44 196 PRO A O 1
ATOM 1505 N N . THR A 1 197 ? -39.614 -1.040 43.431 1.00 79.56 197 THR A N 1
ATOM 1506 C CA . THR A 1 197 ? -38.224 -1.194 43.000 1.00 79.56 197 THR A CA 1
ATOM 1507 C C . THR A 1 197 ? -37.541 -2.315 43.788 1.00 79.56 197 THR A C 1
ATOM 1509 O O . THR A 1 197 ? -37.833 -2.470 44.980 1.00 79.56 197 THR A O 1
ATOM 1512 N N . PRO A 1 198 ? -36.676 -3.109 43.127 1.00 77.88 198 PRO A N 1
ATOM 1513 C CA . PRO A 1 198 ? -35.834 -4.094 43.798 1.00 77.88 198 PRO A CA 1
ATOM 1514 C C . PRO A 1 198 ? -34.894 -3.476 44.835 1.00 77.88 198 PRO A C 1
ATOM 1516 O O . PRO A 1 198 ? -34.516 -2.289 44.662 1.00 77.88 198 PRO A O 1
#

Radius of gyration: 59.0 Å; chains: 1; bounding box: 104×35×158 Å

pLDDT: mean 79.27, std 18.07, range [41.72, 98.38]

Foldseek 3Di:
DDDDDDDDDDDDDDDDDDDDDDDDDDDDDDDDDDPDDDPVVVVVVVVVVVVVVVVVVVVVVVVVVVVVVVVVVVVVVVVVVVVVVVVVVVVVVVVVVVVVVVVVVVVVVVVVVVVVVVVVVVVVVVVVVVVVVVVVVVCVPDDDDFQDDPPCDLVCQQVVVLVVCCVVVHPVCSVVDDDPDDDFPPPDADPVPDGGTD

Secondary structure (DSSP, 8-state):
--------------------PPP-------PPPPS---HHHHHHHHHHHHHHHHHHHHHHHHHHHHHHHHHHHHHHHHHHHHHHHHHHHHHHHHHHHHHHHHHHHHHHHHHHHHHHHHHHHHHHHHHHHHHHHHHHHHHHTPPP-----TTS-GGGHHHHHHHHHHHHH-TTTTTS--------TTSPPPPTTSPPP-

Organism: Pleurodeles waltl (NCBI:txid8319)

Sequence (198 aa):
MERSHRFGLTKTGCHGGPQKAEPPIKGREHAALPEGLDQRAVALLAGDCAVTAVDLDLKTLLGEVCNSLLEIDSKTDTIINQLDHMGDCLDKHDYRLGHLEQHVSEAENGVSAHKEQLLNLETVLAVKAKNQDLEACSRWINICVLGLPESTSLTLNEEYSESMLRAVVGDRLTELFIVECVHRFQGLRPPLGAQPTP